Protein AF-A0A926Y0W1-F1 (afdb_monomer)

Radius of gyration: 28.16 Å; Cα contacts (8 Å, |Δi|>4): 596; chains: 1; bounding box: 107×29×70 Å

InterPro domains:
  IPR027375 DKNYY family [PF13644] (48-108)
  IPR027375 DKNYY family [PF13644] (137-274)

Structure (mmCIF, N/CA/C/O backbone):
data_AF-A0A926Y0W1-F1
#
_entry.id   AF-A0A926Y0W1-F1
#
loop_
_atom_site.group_PDB
_atom_site.id
_atom_site.type_symbol
_atom_site.label_atom_id
_atom_site.label_alt_id
_atom_site.label_comp_id
_atom_site.label_asym_id
_atom_site.label_entity_id
_atom_site.label_seq_id
_atom_site.pdbx_PDB_ins_code
_atom_site.Cartn_x
_atom_site.Cartn_y
_atom_site.Cartn_z
_atom_site.occupancy
_atom_site.B_iso_or_equiv
_atom_site.auth_seq_id
_atom_site.auth_comp_id
_atom_site.auth_asym_id
_atom_site.auth_atom_id
_atom_site.pdbx_PDB_model_num
ATOM 1 N N . MET A 1 1 ? 82.872 2.724 21.492 1.00 40.28 1 MET A N 1
ATOM 2 C CA . MET A 1 1 ? 82.702 4.153 21.147 1.00 40.28 1 MET A CA 1
ATOM 3 C C . MET A 1 1 ? 82.167 4.279 19.725 1.00 40.28 1 MET A C 1
ATOM 5 O O . MET A 1 1 ? 82.932 4.055 18.800 1.00 40.28 1 MET A O 1
ATOM 9 N N . LYS A 1 2 ? 80.866 4.572 19.577 1.00 32.22 2 LYS A N 1
ATOM 10 C CA . LYS A 1 2 ? 80.219 5.427 18.554 1.00 32.22 2 LYS A CA 1
ATOM 11 C C . LYS A 1 2 ? 78.741 5.044 18.431 1.00 32.22 2 LYS A C 1
ATOM 13 O O . LYS A 1 2 ? 78.384 4.003 17.898 1.00 32.22 2 LYS A O 1
ATOM 18 N N . ILE A 1 3 ? 77.917 5.924 18.983 1.00 35.53 3 ILE A N 1
ATOM 19 C CA . ILE A 1 3 ? 76.467 5.999 18.820 1.00 35.53 3 ILE A CA 1
ATOM 20 C C . ILE A 1 3 ? 76.200 6.424 17.368 1.00 35.53 3 ILE A C 1
ATOM 22 O O . ILE A 1 3 ? 76.782 7.412 16.920 1.00 35.53 3 ILE A O 1
ATOM 26 N N . LEU A 1 4 ? 75.332 5.717 16.639 1.00 35.28 4 LEU A N 1
ATOM 27 C CA . LEU A 1 4 ? 74.760 6.217 15.384 1.00 35.28 4 LEU A CA 1
ATOM 28 C C . LEU A 1 4 ? 73.260 6.459 15.570 1.00 35.28 4 LEU A C 1
ATOM 30 O O . LEU A 1 4 ? 72.465 5.528 15.671 1.00 35.28 4 LEU A O 1
ATOM 34 N N . PHE A 1 5 ? 72.897 7.740 15.596 1.00 35.31 5 PHE A N 1
ATOM 35 C CA . PHE A 1 5 ? 71.529 8.232 15.478 1.00 35.31 5 PHE A CA 1
ATOM 36 C C . PHE A 1 5 ? 70.956 7.857 14.103 1.00 35.31 5 PHE A C 1
ATOM 38 O O . PHE A 1 5 ? 71.444 8.327 13.074 1.00 35.31 5 PHE A O 1
ATOM 45 N N . ARG A 1 6 ? 69.884 7.058 14.069 1.00 38.00 6 ARG A N 1
ATOM 46 C CA . ARG A 1 6 ? 69.003 6.975 12.895 1.00 38.00 6 ARG A CA 1
ATOM 47 C C . ARG A 1 6 ? 68.011 8.136 12.959 1.00 38.00 6 ARG A C 1
ATOM 49 O O . ARG A 1 6 ? 67.254 8.253 13.917 1.00 38.00 6 ARG A O 1
ATOM 56 N N . LYS A 1 7 ? 68.032 8.997 11.937 1.00 36.94 7 LYS A N 1
ATOM 57 C CA . LYS A 1 7 ? 67.040 10.059 11.725 1.00 36.94 7 LYS A CA 1
ATOM 58 C C . LYS A 1 7 ? 65.650 9.428 11.572 1.00 36.94 7 LYS A C 1
ATOM 60 O O . LYS A 1 7 ? 65.440 8.645 10.649 1.00 36.94 7 LYS A O 1
ATOM 65 N N . LEU A 1 8 ? 64.714 9.781 12.454 1.00 36.47 8 LEU A N 1
ATOM 66 C CA . LEU A 1 8 ? 63.286 9.564 12.229 1.00 36.47 8 LEU A CA 1
ATOM 67 C C . LEU A 1 8 ? 62.825 10.539 11.141 1.00 36.47 8 LEU A C 1
ATOM 69 O O . LEU A 1 8 ? 62.870 11.754 11.324 1.00 36.47 8 LEU A O 1
ATOM 73 N N . VAL A 1 9 ? 62.405 10.000 10.000 1.00 44.50 9 VAL A N 1
ATOM 74 C CA . VAL A 1 9 ? 61.618 10.741 9.014 1.00 44.50 9 VAL A CA 1
ATOM 75 C C . VAL A 1 9 ? 60.228 10.911 9.621 1.00 44.50 9 VAL A C 1
ATOM 77 O O . VAL A 1 9 ? 59.516 9.928 9.819 1.00 44.50 9 VAL A O 1
ATOM 80 N N . ALA A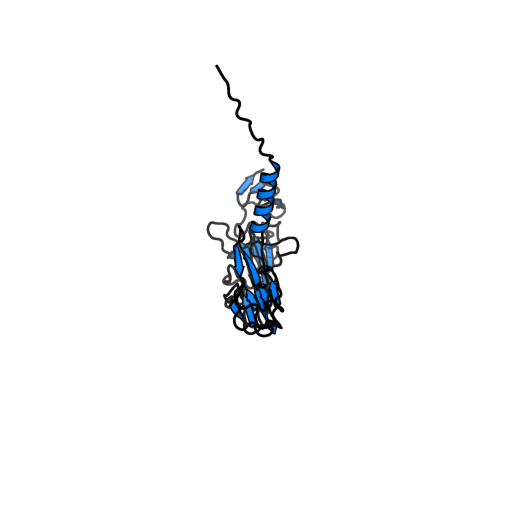 1 10 ? 59.863 12.142 9.974 1.00 40.66 10 ALA A N 1
ATOM 81 C CA . ALA A 1 10 ? 58.508 12.463 10.398 1.00 40.66 10 ALA A CA 1
ATOM 82 C C . ALA A 1 10 ? 57.565 12.269 9.200 1.00 40.66 10 ALA A C 1
ATOM 84 O O . ALA A 1 10 ? 57.584 13.052 8.250 1.00 40.66 10 ALA A O 1
ATOM 85 N N . TYR A 1 11 ? 56.768 11.200 9.227 1.00 43.94 11 TYR A N 1
ATOM 86 C CA . TYR A 1 11 ? 55.649 11.027 8.308 1.00 43.94 11 TYR A CA 1
ATOM 87 C C . TYR A 1 11 ? 54.614 12.114 8.606 1.00 43.94 11 TYR A C 1
ATOM 89 O O . TYR A 1 11 ? 54.053 12.169 9.699 1.00 43.94 11 TYR A O 1
ATOM 97 N N . SER A 1 12 ? 54.386 13.005 7.642 1.00 44.59 12 SER A N 1
ATOM 98 C CA . SER A 1 12 ? 53.360 14.040 7.750 1.00 44.59 12 SER A CA 1
ATOM 99 C C . SER A 1 12 ? 51.966 13.387 7.704 1.00 44.59 12 SER A C 1
ATOM 101 O O . SER A 1 12 ? 51.683 12.654 6.751 1.00 44.59 12 SER A O 1
ATOM 103 N N . 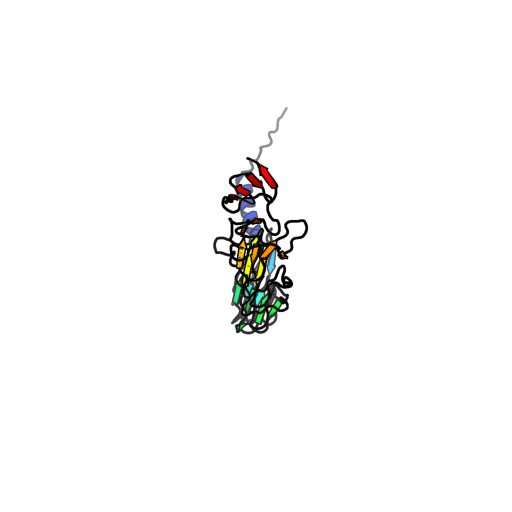PRO A 1 13 ? 51.069 13.631 8.679 1.00 50.66 13 PRO A N 1
ATOM 104 C CA . PRO A 1 13 ? 49.756 12.978 8.749 1.00 50.66 13 PRO A CA 1
ATOM 105 C C . PRO A 1 13 ? 48.778 13.439 7.653 1.00 50.66 13 PRO A C 1
ATOM 107 O O . PRO A 1 13 ? 47.718 12.836 7.485 1.00 50.66 13 PRO A O 1
ATOM 110 N N . LEU A 1 14 ? 49.126 14.462 6.859 1.00 45.41 14 LEU A N 1
ATOM 111 C CA . LEU A 1 14 ? 48.268 14.963 5.780 1.00 45.41 14 LEU A CA 1
ATOM 112 C C . LEU A 1 14 ? 48.003 13.930 4.670 1.00 45.41 14 LEU A C 1
ATOM 114 O O . LEU A 1 14 ? 46.914 13.926 4.100 1.00 45.41 14 LEU A O 1
ATOM 118 N N . ALA A 1 15 ? 48.949 13.032 4.376 1.00 47.38 15 ALA A N 1
ATOM 119 C CA . ALA A 1 15 ? 48.769 12.034 3.315 1.00 47.38 15 ALA A CA 1
ATOM 120 C C . ALA A 1 15 ? 47.734 10.950 3.685 1.00 47.38 15 ALA A C 1
ATOM 122 O O . ALA A 1 15 ? 47.009 10.463 2.818 1.00 47.38 15 ALA A O 1
ATOM 123 N N . ALA A 1 16 ? 47.617 10.611 4.975 1.00 44.59 16 ALA A N 1
ATOM 124 C CA . ALA A 1 16 ? 46.660 9.615 5.459 1.00 44.59 16 ALA A CA 1
ATOM 125 C C . ALA A 1 16 ? 45.212 10.142 5.454 1.00 44.59 16 ALA A C 1
ATOM 127 O O . ALA A 1 16 ? 44.286 9.397 5.142 1.00 44.59 16 ALA A O 1
ATOM 128 N N . ILE A 1 17 ? 45.016 11.438 5.726 1.00 43.91 17 ILE A N 1
ATOM 129 C CA . ILE A 1 17 ? 43.690 12.079 5.707 1.00 43.91 17 ILE A CA 1
ATOM 130 C C . ILE A 1 17 ? 43.155 12.194 4.269 1.00 43.91 17 ILE A C 1
ATOM 132 O O . ILE A 1 17 ? 41.974 11.947 4.037 1.00 43.91 17 ILE A O 1
ATOM 136 N N . ALA A 1 18 ? 44.014 12.480 3.284 1.00 41.28 18 ALA A N 1
ATOM 137 C CA . ALA A 1 18 ? 43.613 12.503 1.876 1.00 41.28 18 ALA A CA 1
ATOM 138 C C . ALA A 1 18 ? 43.156 11.115 1.381 1.00 41.28 18 ALA A C 1
ATOM 140 O O . ALA A 1 18 ? 42.090 11.002 0.780 1.00 41.28 18 ALA A O 1
ATOM 141 N N . ALA A 1 19 ? 43.897 10.044 1.693 1.00 44.91 19 ALA A N 1
ATOM 142 C CA . ALA A 1 19 ? 43.541 8.680 1.284 1.00 44.91 19 ALA A CA 1
ATOM 143 C C . ALA A 1 19 ? 42.204 8.187 1.887 1.00 44.91 19 ALA A C 1
ATOM 145 O O . ALA A 1 19 ? 41.442 7.496 1.210 1.00 44.91 19 ALA A O 1
ATOM 146 N N . LEU A 1 20 ? 41.882 8.592 3.122 1.00 44.16 20 LEU A N 1
ATOM 147 C CA . LEU A 1 20 ? 40.595 8.304 3.774 1.00 44.16 20 LEU A CA 1
ATOM 148 C C . LEU A 1 20 ? 39.419 9.074 3.143 1.00 44.16 20 LEU A C 1
ATOM 150 O O . LEU A 1 20 ? 38.328 8.521 3.011 1.00 44.16 20 LEU A O 1
ATOM 154 N N . LEU A 1 21 ? 39.633 10.320 2.708 1.00 43.50 21 LEU A N 1
ATOM 155 C CA . LEU A 1 21 ? 38.596 11.140 2.068 1.00 43.50 21 LEU A CA 1
ATOM 156 C C . LEU A 1 21 ? 38.286 10.695 0.626 1.00 43.50 21 LEU A C 1
ATOM 158 O O . LEU A 1 21 ? 37.121 10.707 0.229 1.00 43.50 21 LEU A O 1
ATOM 162 N N . PHE A 1 22 ? 39.291 10.251 -0.143 1.00 47.94 22 PHE A N 1
ATOM 163 C CA . PHE A 1 22 ? 39.087 9.738 -1.509 1.00 47.94 22 PHE A CA 1
ATOM 164 C C . PHE A 1 22 ? 38.458 8.333 -1.542 1.00 47.94 22 PHE A C 1
ATOM 166 O O . PHE A 1 22 ? 37.636 8.052 -2.409 1.00 47.94 22 PHE A O 1
ATOM 173 N N . GLY A 1 23 ? 38.783 7.450 -0.590 1.00 53.25 23 GLY A N 1
ATOM 174 C CA . GLY A 1 23 ? 38.176 6.111 -0.521 1.00 53.25 23 GLY A CA 1
ATOM 175 C C . GLY A 1 23 ? 36.691 6.127 -0.129 1.00 53.25 23 GLY A C 1
ATOM 176 O O . GLY A 1 23 ? 35.899 5.317 -0.622 1.00 53.25 23 GLY A O 1
ATOM 177 N N . CYS A 1 24 ? 36.286 7.078 0.718 1.00 58.16 24 CYS A N 1
ATOM 178 C CA . CYS A 1 24 ? 34.884 7.260 1.107 1.00 58.16 24 CYS A CA 1
ATOM 179 C C . CYS A 1 24 ? 34.003 7.765 -0.048 1.00 58.16 24 CYS A C 1
ATOM 181 O O . CYS A 1 24 ? 32.830 7.409 -0.118 1.00 58.16 24 CYS A O 1
ATOM 183 N N . SER A 1 25 ? 34.542 8.581 -0.962 1.00 65.69 25 SER A N 1
ATOM 184 C CA . SER A 1 25 ? 33.746 9.147 -2.058 1.00 65.69 25 SER A CA 1
ATOM 185 C C . SER A 1 25 ? 33.439 8.127 -3.160 1.00 65.69 25 SER A C 1
ATOM 187 O O . SER A 1 25 ? 32.316 8.103 -3.659 1.00 65.69 25 SER A O 1
ATOM 189 N N . GLU A 1 26 ? 34.386 7.244 -3.496 1.00 72.94 26 GLU A N 1
ATOM 190 C CA . GLU A 1 26 ? 34.176 6.132 -4.440 1.00 72.94 26 GLU A CA 1
ATOM 191 C C . GLU A 1 26 ? 33.206 5.085 -3.888 1.00 72.94 26 GLU A C 1
ATOM 193 O O . GLU A 1 26 ? 32.252 4.691 -4.559 1.00 72.94 26 GLU A O 1
ATOM 198 N N . SER A 1 27 ? 33.405 4.670 -2.634 1.00 79.12 27 SER A N 1
ATOM 199 C CA . SER 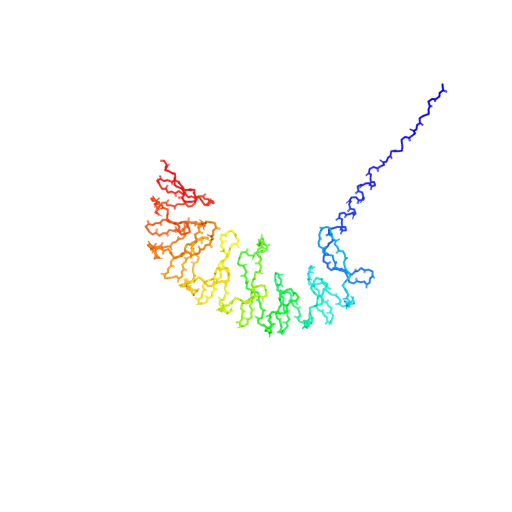A 1 27 ? 32.583 3.636 -1.993 1.00 79.12 27 SER A CA 1
ATOM 200 C C . SER A 1 27 ? 31.129 4.057 -1.751 1.00 79.12 27 SER A C 1
ATOM 202 O O . SER A 1 27 ? 30.278 3.184 -1.578 1.00 79.12 27 SER A O 1
ATOM 204 N N . ALA A 1 28 ? 30.831 5.361 -1.784 1.00 86.06 28 ALA A N 1
ATOM 205 C CA . ALA A 1 28 ? 29.489 5.923 -1.628 1.00 86.06 28 ALA A CA 1
ATOM 206 C C . ALA A 1 28 ? 28.777 6.248 -2.960 1.00 86.06 28 ALA A C 1
ATOM 208 O O . ALA A 1 28 ? 27.646 6.750 -2.947 1.00 86.06 28 ALA A O 1
ATOM 209 N N . ARG A 1 29 ? 29.405 5.997 -4.121 1.00 90.62 29 ARG A N 1
ATOM 210 C CA . ARG A 1 29 ? 28.770 6.241 -5.428 1.00 90.62 29 ARG A CA 1
ATOM 211 C C . ARG A 1 29 ? 27.498 5.399 -5.580 1.00 90.62 29 ARG A C 1
ATOM 213 O O . ARG A 1 29 ? 27.437 4.246 -5.172 1.00 90.62 29 ARG A O 1
ATOM 220 N N . SER A 1 30 ? 26.468 5.969 -6.204 1.00 92.88 30 SER A N 1
ATOM 221 C CA . SER A 1 30 ? 25.230 5.248 -6.522 1.00 92.88 30 SER A CA 1
ATOM 222 C C . SER A 1 30 ? 24.589 5.756 -7.812 1.00 92.88 30 SER A C 1
ATOM 224 O O . SER A 1 30 ? 24.744 6.929 -8.165 1.00 92.88 30 SER A O 1
ATOM 226 N N . GLY A 1 31 ? 23.854 4.871 -8.490 1.00 95.56 31 GLY A N 1
ATOM 227 C CA . GLY A 1 31 ? 23.091 5.179 -9.699 1.00 95.56 31 GLY A CA 1
ATOM 228 C C . GLY A 1 31 ? 23.921 5.176 -10.984 1.00 95.56 31 GLY A C 1
ATOM 229 O O . GLY A 1 31 ? 25.090 4.782 -10.994 1.00 95.56 31 GLY A O 1
ATOM 230 N N . TYR A 1 32 ? 23.281 5.587 -12.079 1.00 96.88 32 TYR A N 1
ATOM 231 C CA . TYR A 1 32 ? 23.877 5.595 -13.415 1.00 96.88 32 TYR A CA 1
ATOM 232 C C . TYR A 1 32 ? 24.763 6.817 -13.661 1.00 96.88 32 TYR A C 1
ATOM 234 O O . TYR A 1 32 ? 24.445 7.923 -13.217 1.00 96.88 32 TYR A O 1
ATOM 242 N N . ARG A 1 33 ? 25.850 6.624 -14.411 1.00 95.44 33 ARG A N 1
ATOM 243 C CA . ARG A 1 33 ? 26.797 7.664 -14.839 1.00 95.44 33 ARG A CA 1
ATOM 244 C C . ARG A 1 33 ? 27.310 7.360 -16.246 1.00 95.44 33 ARG A C 1
ATOM 246 O O . ARG A 1 33 ? 27.229 6.220 -16.692 1.00 95.44 33 ARG A O 1
ATOM 253 N N . ILE A 1 34 ? 27.843 8.374 -16.922 1.00 95.94 34 ILE A N 1
ATOM 254 C CA . ILE A 1 34 ? 28.638 8.195 -18.142 1.00 95.94 34 ILE A CA 1
ATOM 255 C C . ILE A 1 34 ? 30.095 8.455 -17.767 1.00 95.94 34 ILE A C 1
ATOM 257 O O . ILE A 1 34 ? 30.414 9.536 -17.273 1.00 95.94 34 ILE A O 1
ATOM 261 N N . GLU A 1 35 ? 30.956 7.462 -17.964 1.00 95.38 35 GLU A N 1
ATOM 262 C CA . GLU A 1 35 ? 32.380 7.495 -17.618 1.00 95.38 35 GLU A CA 1
ATOM 263 C C . GLU A 1 35 ? 33.177 6.832 -18.738 1.00 95.38 35 GLU A C 1
ATOM 265 O O . GLU A 1 35 ? 32.801 5.759 -19.196 1.00 95.38 35 GLU A O 1
ATOM 270 N N . ASP A 1 36 ? 34.250 7.477 -19.198 1.00 94.06 36 ASP A N 1
ATOM 271 C CA . ASP A 1 36 ? 35.144 6.946 -20.240 1.00 94.06 36 ASP A CA 1
ATOM 272 C C . ASP A 1 36 ? 34.424 6.484 -21.524 1.00 94.06 36 ASP A C 1
ATOM 274 O O . ASP A 1 36 ? 34.834 5.541 -22.194 1.00 94.06 36 ASP A O 1
ATOM 278 N N . GLY A 1 37 ? 33.332 7.171 -21.881 1.00 94.75 37 GLY A N 1
ATOM 279 C CA . GLY A 1 37 ? 32.514 6.829 -23.047 1.00 94.75 37 GLY A CA 1
ATOM 280 C C . GLY A 1 37 ? 31.606 5.613 -22.846 1.00 94.75 37 GLY A C 1
ATOM 281 O O . GLY A 1 37 ? 31.014 5.148 -23.813 1.00 94.75 37 GLY A O 1
ATOM 282 N N . GLU A 1 38 ? 31.461 5.119 -21.616 1.00 97.06 38 GLU A N 1
ATOM 283 C CA . GLU A 1 38 ? 30.582 4.012 -21.247 1.00 97.06 38 GLU A CA 1
ATOM 284 C C . GLU A 1 38 ? 29.468 4.485 -20.313 1.00 97.06 38 GLU A C 1
ATOM 286 O O . GLU A 1 38 ? 29.658 5.361 -19.467 1.00 97.06 38 GLU A O 1
ATOM 291 N N . VAL A 1 39 ? 28.300 3.851 -20.409 1.00 97.88 39 VAL A N 1
ATOM 292 C CA . VAL A 1 39 ? 27.290 3.946 -19.355 1.00 97.88 39 VAL A CA 1
ATOM 293 C C . VAL A 1 39 ? 27.656 2.965 -18.248 1.00 97.88 39 VAL A C 1
ATOM 295 O O . VAL A 1 39 ? 27.804 1.766 -18.487 1.00 97.88 39 VAL A O 1
ATOM 298 N N . VAL A 1 40 ? 27.750 3.459 -17.019 1.00 97.56 40 VAL A N 1
ATOM 299 C CA . VAL A 1 40 ? 28.072 2.663 -15.834 1.00 97.56 40 VAL A CA 1
ATOM 300 C C . VAL A 1 40 ? 26.985 2.798 -14.780 1.00 97.56 40 VAL A C 1
ATOM 302 O O . VAL A 1 40 ? 26.306 3.821 -14.688 1.00 97.56 40 VAL A O 1
ATOM 305 N N . LEU A 1 41 ? 26.831 1.770 -13.958 1.00 97.44 41 LEU A N 1
ATOM 306 C CA . LEU A 1 41 ? 25.920 1.730 -12.827 1.00 97.44 41 LEU A CA 1
ATOM 307 C C . LEU A 1 41 ? 26.694 1.377 -11.555 1.00 97.44 41 LEU A C 1
ATOM 309 O O . LEU A 1 41 ? 27.387 0.359 -11.503 1.00 97.44 41 LEU A O 1
ATOM 313 N N . TYR A 1 42 ? 26.519 2.205 -10.525 1.00 96.31 42 TYR A N 1
ATOM 314 C CA . TYR A 1 42 ? 27.019 1.964 -9.175 1.00 96.31 42 TYR A CA 1
ATOM 315 C C . TYR A 1 42 ? 25.907 1.454 -8.248 1.00 96.31 42 TYR A C 1
ATOM 317 O O . TYR A 1 42 ? 24.894 2.136 -8.057 1.00 96.31 42 TYR A O 1
ATOM 325 N N . THR A 1 43 ? 26.106 0.282 -7.637 1.00 92.56 43 THR A N 1
ATOM 326 C CA . THR A 1 43 ? 25.148 -0.344 -6.699 1.00 92.56 43 THR A CA 1
ATOM 327 C C . THR A 1 43 ? 25.811 -0.866 -5.429 1.00 92.56 43 THR A C 1
ATOM 329 O O . THR A 1 43 ? 26.949 -1.318 -5.477 1.00 92.56 43 THR A O 1
ATOM 332 N N . GLY A 1 44 ? 25.065 -0.910 -4.321 1.00 89.00 44 GLY A N 1
ATOM 333 C CA . GLY A 1 44 ? 25.518 -1.501 -3.056 1.00 89.00 44 GLY A CA 1
ATOM 334 C C . GLY A 1 44 ? 26.422 -0.588 -2.222 1.00 89.00 44 GLY A C 1
ATOM 335 O O . GLY A 1 44 ? 26.695 0.549 -2.599 1.00 89.00 44 GLY A O 1
ATOM 336 N N . PHE A 1 45 ? 26.855 -1.097 -1.066 1.00 86.50 45 PHE A N 1
ATOM 337 C CA . PHE A 1 45 ? 27.853 -0.468 -0.202 1.00 86.50 45 PHE A CA 1
ATOM 338 C C . PHE A 1 45 ? 28.828 -1.545 0.327 1.00 86.50 45 PHE A C 1
ATOM 340 O O . PHE A 1 45 ? 28.365 -2.478 0.988 1.00 86.50 45 PHE A O 1
ATOM 347 N N . PRO A 1 46 ? 30.145 -1.450 0.049 1.00 89.50 46 PRO A N 1
ATOM 348 C CA . PRO A 1 46 ? 30.778 -0.438 -0.802 1.00 89.50 46 PRO A CA 1
ATOM 349 C C . PRO A 1 46 ? 30.288 -0.531 -2.257 1.00 89.50 46 PRO A C 1
ATOM 351 O O . PRO A 1 46 ? 29.919 -1.607 -2.730 1.00 89.50 46 PRO A O 1
ATOM 354 N N . ALA A 1 47 ? 30.250 0.608 -2.948 1.00 92.38 47 ALA A N 1
ATOM 355 C CA . ALA A 1 47 ? 29.711 0.702 -4.298 1.00 92.38 47 ALA A CA 1
ATOM 356 C C . ALA A 1 47 ? 30.446 -0.217 -5.288 1.00 92.38 47 ALA A C 1
ATOM 358 O O . ALA A 1 47 ? 31.666 -0.167 -5.436 1.00 92.38 47 ALA A O 1
ATOM 359 N N . ASN A 1 48 ? 29.679 -1.033 -6.008 1.00 93.25 48 ASN A N 1
ATOM 360 C CA . ASN A 1 48 ? 30.144 -1.861 -7.110 1.00 93.25 48 A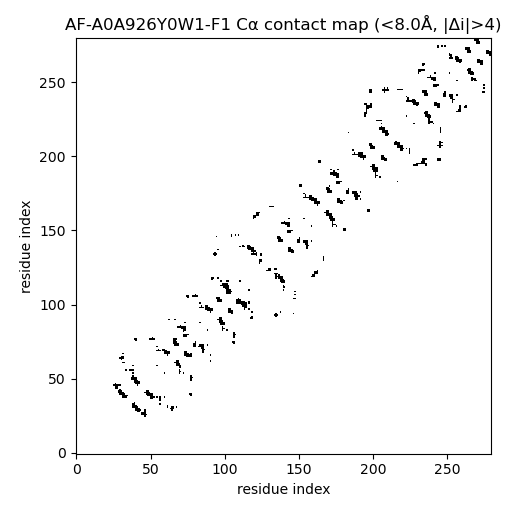SN A CA 1
ATOM 361 C C . ASN A 1 48 ? 29.859 -1.154 -8.441 1.00 93.25 48 ASN A C 1
ATOM 363 O O . ASN A 1 48 ? 28.701 -0.840 -8.723 1.00 93.25 48 ASN A O 1
ATOM 367 N N . ARG A 1 49 ? 30.905 -0.914 -9.242 1.00 94.81 49 ARG A N 1
ATOM 368 C CA . ARG A 1 49 ? 30.805 -0.378 -10.609 1.00 94.81 49 ARG A CA 1
ATOM 369 C C . ARG A 1 49 ? 30.537 -1.515 -11.591 1.00 94.81 49 ARG A C 1
ATOM 371 O O . ARG A 1 49 ? 31.321 -2.457 -11.672 1.00 94.81 49 ARG A O 1
ATOM 378 N N . SER A 1 50 ? 29.510 -1.362 -12.416 1.00 95.94 50 SER A N 1
ATOM 379 C CA . SER A 1 50 ? 29.205 -2.258 -13.535 1.00 95.94 50 SER A CA 1
ATOM 380 C C . SER A 1 50 ? 28.974 -1.459 -14.818 1.00 95.94 50 SER A C 1
ATOM 382 O O . SER A 1 50 ? 28.448 -0.352 -14.764 1.00 95.94 50 SER A O 1
ATOM 384 N N . VAL A 1 51 ? 29.381 -1.994 -15.971 1.00 97.12 51 VAL A N 1
ATOM 385 C CA . VAL A 1 51 ? 29.085 -1.388 -17.281 1.00 97.12 51 VAL A CA 1
ATOM 386 C C . VAL A 1 51 ? 27.698 -1.840 -17.728 1.00 97.12 51 VAL A C 1
ATOM 388 O O . VAL A 1 51 ? 27.403 -3.039 -17.725 1.0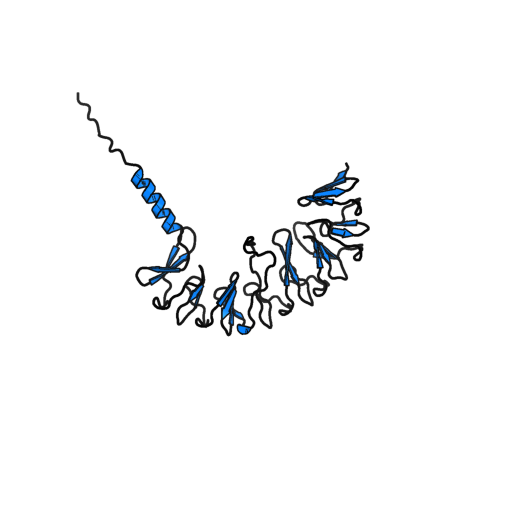0 97.12 51 VAL A O 1
ATOM 391 N N . VAL A 1 52 ? 26.856 -0.892 -18.132 1.00 97.19 52 VAL A N 1
ATOM 392 C CA . VAL A 1 52 ? 25.544 -1.167 -18.725 1.00 97.19 52 VAL A CA 1
ATOM 393 C C . VAL A 1 52 ? 25.762 -1.493 -20.194 1.00 97.19 52 VAL A C 1
ATOM 395 O O . VAL A 1 52 ? 25.952 -0.610 -21.031 1.00 97.19 52 VAL A O 1
ATOM 398 N N . LYS A 1 53 ? 25.799 -2.789 -20.498 1.00 93.62 53 LYS A N 1
ATOM 399 C CA . LYS A 1 53 ? 26.024 -3.271 -21.861 1.00 93.62 53 LYS A CA 1
ATOM 400 C C . LYS A 1 53 ? 24.893 -2.807 -22.781 1.00 93.62 53 LYS A C 1
ATOM 402 O O . LYS A 1 53 ? 23.750 -2.698 -22.353 1.00 93.62 53 LYS A O 1
ATOM 407 N N . GLU A 1 54 ? 25.236 -2.563 -24.044 1.00 91.06 54 GLU A N 1
ATOM 408 C CA . GLU A 1 54 ? 24.302 -2.217 -25.132 1.00 91.06 54 GLU A CA 1
ATOM 409 C C . GLU A 1 54 ? 23.597 -0.857 -25.008 1.00 91.06 54 GLU A C 1
ATOM 411 O O . GLU A 1 54 ? 22.856 -0.478 -25.915 1.00 91.06 54 GLU A O 1
ATOM 416 N N . ALA A 1 55 ? 23.859 -0.087 -23.948 1.00 95.94 55 ALA A N 1
ATOM 417 C CA . ALA A 1 55 ? 23.328 1.261 -23.818 1.00 95.94 55 ALA A CA 1
ATOM 418 C C . ALA A 1 55 ? 23.905 2.199 -24.884 1.00 95.94 55 ALA A C 1
ATOM 420 O O . ALA A 1 55 ? 25.124 2.311 -25.048 1.00 95.94 55 ALA A O 1
ATOM 421 N N . ASN A 1 56 ? 23.026 2.922 -25.579 1.00 97.31 56 ASN A N 1
ATOM 422 C CA . ASN A 1 56 ? 23.449 4.010 -26.449 1.00 97.31 56 ASN A CA 1
ATOM 423 C C . ASN A 1 56 ? 23.812 5.231 -25.594 1.00 97.31 56 ASN A C 1
ATOM 425 O O . ASN A 1 56 ? 22.945 5.983 -25.155 1.00 97.31 56 ASN A O 1
ATOM 429 N N . VAL A 1 57 ? 25.112 5.448 -25.399 1.00 97.38 57 VAL A N 1
ATOM 430 C CA . VAL A 1 57 ? 25.672 6.549 -24.598 1.00 97.38 57 VAL A CA 1
ATOM 431 C C . VAL A 1 57 ? 25.158 7.918 -25.056 1.00 97.38 57 VAL A C 1
ATOM 433 O O . VAL A 1 57 ? 24.902 8.778 -24.217 1.00 97.38 57 VAL A O 1
ATOM 436 N N . ALA A 1 58 ? 24.968 8.125 -26.364 1.00 97.56 58 ALA A N 1
ATOM 437 C CA . ALA A 1 58 ? 24.581 9.422 -26.920 1.00 97.56 58 ALA A CA 1
ATOM 438 C C . ALA A 1 58 ? 23.146 9.831 -26.552 1.00 97.56 58 ALA A C 1
ATOM 440 O O . ALA A 1 58 ? 22.856 11.023 -26.458 1.00 97.56 58 ALA A O 1
ATOM 441 N N . THR A 1 59 ? 22.256 8.861 -26.332 1.00 98.19 59 THR A N 1
ATOM 442 C CA . THR A 1 59 ? 20.846 9.105 -25.983 1.00 98.19 59 THR A CA 1
ATOM 443 C C . THR A 1 59 ? 20.460 8.590 -24.604 1.00 98.19 59 THR A C 1
ATOM 445 O O . THR A 1 59 ? 19.292 8.660 -24.216 1.00 98.19 59 THR A O 1
ATOM 448 N N . PHE A 1 60 ? 21.442 8.127 -23.831 1.00 98.31 60 PHE A N 1
ATOM 449 C CA . PHE A 1 60 ? 21.233 7.606 -22.495 1.00 98.31 60 PHE A CA 1
ATOM 450 C C . PHE A 1 60 ? 20.728 8.682 -21.528 1.00 98.31 60 PHE A C 1
ATOM 452 O O . PHE A 1 60 ? 21.269 9.785 -21.424 1.00 98.31 60 PHE A O 1
ATOM 459 N N . LYS A 1 61 ? 19.716 8.322 -20.741 1.00 98.00 61 LYS A N 1
ATOM 460 C CA . LYS A 1 61 ? 19.121 9.151 -19.701 1.00 98.00 61 LYS A CA 1
ATOM 461 C C . LYS A 1 61 ? 18.835 8.312 -18.461 1.00 98.00 61 LYS A C 1
ATOM 463 O O . LYS A 1 61 ? 18.022 7.388 -18.485 1.00 98.00 61 LYS A O 1
ATOM 468 N N . ALA A 1 62 ? 19.450 8.683 -17.342 1.00 97.94 62 ALA A N 1
ATOM 469 C CA . ALA A 1 62 ? 19.056 8.166 -16.037 1.00 97.94 62 ALA A CA 1
ATOM 470 C C . ALA A 1 62 ? 17.664 8.707 -15.661 1.00 97.94 62 ALA A C 1
ATOM 472 O O . ALA A 1 62 ? 17.412 9.906 -15.781 1.00 97.94 62 ALA A O 1
ATOM 473 N N . ILE A 1 63 ? 16.766 7.826 -15.213 1.00 97.75 63 ILE A N 1
ATOM 474 C CA . ILE A 1 63 ? 15.437 8.205 -14.706 1.00 97.75 63 ILE A CA 1
ATOM 475 C C . ILE A 1 63 ? 15.516 8.362 -13.189 1.00 97.75 63 ILE A C 1
ATOM 477 O O . ILE A 1 63 ? 15.113 9.382 -12.639 1.00 97.75 63 ILE A O 1
ATOM 481 N N . ASN A 1 64 ? 16.080 7.363 -12.513 1.00 95.81 64 ASN A N 1
ATOM 482 C CA . ASN A 1 64 ? 16.410 7.413 -11.095 1.00 95.81 64 ASN A CA 1
ATOM 483 C C . ASN A 1 64 ? 17.626 6.506 -10.819 1.00 95.81 64 ASN A C 1
ATOM 485 O O . ASN A 1 64 ? 18.381 6.167 -11.730 1.00 95.81 64 ASN A O 1
ATOM 489 N N . LYS A 1 65 ? 17.858 6.126 -9.557 1.00 94.75 65 LYS A N 1
ATOM 490 C CA . LYS A 1 65 ? 19.018 5.298 -9.182 1.00 94.75 65 LYS A CA 1
ATOM 491 C C . LYS A 1 65 ? 18.983 3.879 -9.760 1.00 94.75 65 LYS A C 1
ATOM 493 O O . LYS A 1 65 ? 20.032 3.248 -9.821 1.00 94.75 65 LYS A O 1
ATOM 498 N N . VAL A 1 66 ? 17.811 3.374 -10.143 1.00 95.50 66 VAL A N 1
ATOM 499 C CA . VAL A 1 66 ? 17.626 1.990 -10.604 1.00 95.50 66 VAL A CA 1
ATOM 500 C C . VAL A 1 66 ? 17.064 1.899 -12.020 1.00 95.50 66 VAL A C 1
ATOM 502 O O . VAL A 1 66 ? 17.402 0.950 -12.718 1.00 95.50 66 VAL A O 1
ATOM 505 N N . TYR A 1 67 ? 16.332 2.903 -12.504 1.00 98.06 67 TYR A N 1
ATOM 506 C CA . TYR A 1 67 ? 15.831 2.971 -13.877 1.00 98.06 67 TYR A CA 1
ATOM 507 C C . TYR A 1 67 ? 16.607 3.962 -14.747 1.00 98.06 67 TYR A C 1
ATOM 509 O O . TYR A 1 67 ? 16.966 5.062 -14.315 1.00 98.06 67 TYR A O 1
ATOM 517 N N . SER A 1 68 ? 16.799 3.600 -16.008 1.00 98.25 68 SER A N 1
ATOM 518 C CA . SER A 1 68 ? 17.331 4.468 -17.058 1.00 98.25 68 SER A CA 1
ATOM 519 C C . SER A 1 68 ? 16.762 4.068 -18.416 1.00 98.25 68 SER A C 1
ATOM 521 O O . SER A 1 68 ? 16.058 3.067 -18.527 1.00 98.25 68 SER A O 1
ATOM 523 N N . LYS A 1 69 ? 17.017 4.862 -19.451 1.00 98.50 69 LYS A N 1
ATOM 524 C CA . LYS A 1 69 ? 16.625 4.541 -20.824 1.00 98.50 69 LYS A CA 1
ATOM 525 C C . LYS A 1 69 ? 17.562 5.169 -21.839 1.00 98.50 69 LYS A C 1
ATOM 527 O O . LYS A 1 69 ? 18.217 6.159 -21.532 1.00 98.50 69 LYS A O 1
ATOM 532 N N . ASP A 1 70 ? 17.578 4.622 -23.040 1.00 98.50 70 ASP A N 1
ATOM 533 C CA . ASP A 1 70 ? 18.072 5.284 -24.243 1.00 98.50 70 ASP A CA 1
ATOM 534 C C . ASP A 1 70 ? 16.949 5.337 -25.298 1.00 98.50 70 ASP A C 1
ATOM 536 O O . ASP A 1 70 ? 15.774 5.130 -24.983 1.00 98.50 70 ASP A O 1
ATOM 540 N N . GLU A 1 71 ? 17.275 5.664 -26.546 1.00 97.88 71 GLU A N 1
ATOM 541 C CA . GLU A 1 71 ? 16.296 5.724 -27.641 1.00 97.88 71 GLU A CA 1
ATOM 542 C C . GLU A 1 71 ? 15.665 4.361 -28.019 1.00 97.88 71 GLU A C 1
ATOM 544 O O . GLU A 1 71 ? 14.629 4.344 -28.682 1.00 97.88 71 GLU A O 1
ATOM 549 N N . LYS A 1 72 ? 16.280 3.227 -27.643 1.00 97.19 72 LYS A N 1
ATOM 550 C CA . LYS A 1 72 ? 15.890 1.863 -28.053 1.00 97.19 72 LYS A CA 1
ATOM 551 C C . LYS A 1 72 ? 15.360 1.012 -26.909 1.00 97.19 72 LYS A C 1
ATOM 553 O O . LYS A 1 72 ? 14.540 0.130 -27.155 1.00 97.19 72 LYS A O 1
ATOM 558 N N . GLN A 1 73 ? 15.828 1.240 -25.686 1.00 97.62 73 GLN A N 1
ATOM 559 C CA . GLN A 1 73 ? 15.542 0.370 -24.552 1.00 97.62 73 GLN A CA 1
ATOM 560 C C . GLN A 1 73 ? 15.454 1.117 -23.221 1.00 97.62 73 GLN A C 1
ATOM 562 O O . GLN A 1 73 ? 16.006 2.198 -23.020 1.00 97.62 73 GLN A O 1
ATOM 567 N N . VAL A 1 74 ? 14.738 0.491 -22.295 1.00 98.62 74 VAL A N 1
ATOM 568 C CA . VAL A 1 74 ? 14.659 0.882 -20.889 1.00 98.62 74 VAL A CA 1
ATOM 569 C C . VAL A 1 74 ? 15.463 -0.124 -20.083 1.00 98.62 74 VAL A C 1
ATOM 571 O O . VAL A 1 74 ? 15.422 -1.314 -20.384 1.00 98.62 74 VAL A O 1
ATOM 574 N N . PHE A 1 75 ? 16.155 0.331 -19.046 1.00 98.38 75 PHE A N 1
ATOM 575 C CA . PHE A 1 75 ? 16.942 -0.514 -18.161 1.00 98.38 75 PHE A CA 1
ATOM 576 C C . PHE A 1 75 ? 16.438 -0.438 -16.724 1.00 98.38 75 PHE A C 1
ATOM 578 O O . PHE A 1 75 ? 16.125 0.642 -16.218 1.00 98.38 75 PHE A O 1
ATOM 585 N N . TYR A 1 76 ? 16.461 -1.580 -16.044 1.00 97.88 76 TYR A N 1
ATOM 586 C CA . TYR A 1 76 ? 16.359 -1.695 -14.596 1.00 97.88 76 TYR A CA 1
ATOM 587 C C . TYR A 1 76 ? 17.640 -2.338 -14.058 1.00 97.88 76 TYR A C 1
ATOM 589 O O . TYR A 1 76 ? 18.045 -3.412 -14.495 1.00 97.88 76 TYR A O 1
ATOM 597 N N . ARG A 1 77 ? 18.324 -1.648 -13.140 1.00 96.12 77 ARG A N 1
ATOM 598 C CA . ARG A 1 77 ? 19.638 -2.024 -12.585 1.00 96.12 77 ARG A CA 1
ATOM 599 C C . ARG A 1 77 ? 20.644 -2.490 -13.654 1.00 96.12 77 ARG A C 1
ATOM 601 O O . ARG A 1 77 ? 21.346 -3.483 -13.486 1.00 96.12 77 ARG A O 1
ATOM 608 N N . GLY A 1 78 ? 20.707 -1.750 -14.761 1.00 96.25 78 GLY A N 1
ATOM 609 C CA . GLY A 1 78 ? 21.624 -1.993 -15.874 1.00 96.25 78 GLY A CA 1
ATOM 610 C C . GLY A 1 78 ? 21.230 -3.152 -16.790 1.00 96.25 78 GLY A C 1
ATOM 611 O O . GLY A 1 78 ? 21.994 -3.473 -17.693 1.00 96.25 78 GLY A O 1
ATOM 612 N N . GLN A 1 79 ? 20.067 -3.775 -16.578 1.00 96.56 79 GLN A N 1
ATOM 613 C CA . GLN A 1 79 ? 19.537 -4.836 -17.433 1.00 96.56 79 GLN A CA 1
ATOM 614 C C . GLN A 1 79 ? 18.365 -4.320 -18.277 1.00 96.56 79 GLN A C 1
ATOM 616 O O . GLN A 1 79 ? 17.501 -3.632 -17.726 1.00 96.56 79 GLN A O 1
ATOM 621 N N . PRO A 1 80 ? 18.295 -4.646 -19.580 1.00 97.06 80 PRO A N 1
ATOM 622 C CA . PRO A 1 80 ? 17.176 -4.250 -20.429 1.00 97.06 80 PRO A CA 1
ATOM 623 C C . PRO A 1 80 ? 15.836 -4.822 -19.949 1.00 97.06 80 PRO A C 1
ATOM 625 O O . PRO A 1 80 ? 15.722 -6.011 -19.644 1.00 97.06 80 PRO A O 1
ATOM 628 N N . ILE A 1 81 ? 14.794 -3.993 -19.949 1.00 98.00 81 ILE A N 1
ATOM 629 C CA . ILE A 1 81 ? 13.410 -4.405 -19.711 1.00 98.00 81 ILE A CA 1
ATOM 630 C C . ILE A 1 81 ? 12.813 -4.846 -21.046 1.00 98.00 81 ILE A C 1
ATOM 632 O O . ILE A 1 81 ? 12.588 -4.042 -21.954 1.00 98.00 81 ILE A O 1
ATOM 636 N N . ALA A 1 82 ? 12.550 -6.144 -21.180 1.00 96.00 82 ALA A N 1
ATOM 637 C CA . ALA A 1 82 ? 12.085 -6.716 -22.435 1.00 96.00 82 ALA A CA 1
ATOM 638 C C . ALA A 1 82 ? 10.765 -6.076 -22.907 1.00 96.00 82 ALA A C 1
ATOM 640 O O . ALA A 1 82 ? 9.752 -6.114 -22.207 1.00 96.00 82 ALA A O 1
ATOM 641 N N . LYS A 1 83 ? 10.770 -5.567 -24.148 1.00 95.31 83 LYS A N 1
ATOM 642 C CA . LYS A 1 83 ? 9.609 -4.973 -24.841 1.00 95.31 83 LYS A CA 1
ATOM 643 C C . LYS A 1 83 ? 9.025 -3.712 -24.185 1.00 95.31 83 LYS A C 1
ATOM 645 O O . LYS A 1 83 ? 7.909 -3.345 -24.540 1.00 95.31 83 LYS A O 1
ATOM 650 N N . ALA A 1 84 ? 9.734 -3.076 -23.253 1.00 98.25 84 ALA A N 1
ATOM 651 C CA . ALA A 1 84 ? 9.352 -1.751 -22.774 1.00 98.25 84 ALA A CA 1
ATOM 652 C C . ALA A 1 84 ? 9.543 -0.711 -23.879 1.00 98.25 84 ALA A C 1
ATOM 654 O O . ALA A 1 84 ? 10.547 -0.750 -24.589 1.00 98.25 84 ALA A O 1
ATOM 655 N N . ASP A 1 85 ? 8.591 0.209 -24.012 1.00 98.62 85 ASP A N 1
ATOM 656 C CA . ASP A 1 85 ? 8.683 1.336 -24.942 1.00 98.62 85 ASP A CA 1
ATOM 657 C C . ASP A 1 85 ? 9.397 2.532 -24.280 1.00 98.62 85 ASP A C 1
ATOM 659 O O . ASP A 1 85 ? 8.795 3.223 -23.454 1.00 98.62 85 ASP A O 1
ATOM 663 N N . PRO A 1 86 ? 10.653 2.853 -24.649 1.00 98.56 86 PRO A N 1
ATOM 664 C CA . PRO A 1 86 ? 11.408 3.935 -24.016 1.00 98.56 86 PRO A CA 1
ATOM 665 C C . PRO A 1 86 ? 10.801 5.317 -24.249 1.00 98.56 86 PRO A C 1
ATOM 667 O O . PRO A 1 86 ? 10.965 6.212 -23.409 1.00 98.56 86 PRO A O 1
ATOM 670 N N . ALA A 1 87 ? 10.101 5.513 -25.370 1.00 98.56 87 ALA A N 1
ATOM 671 C CA . ALA A 1 87 ? 9.521 6.803 -25.717 1.00 98.56 87 ALA A CA 1
ATOM 672 C C . ALA A 1 87 ? 8.412 7.188 -24.733 1.00 98.56 87 ALA A C 1
ATOM 674 O O . ALA A 1 87 ? 8.307 8.355 -24.352 1.00 98.56 87 ALA A O 1
ATOM 675 N N . THR A 1 88 ? 7.638 6.202 -24.275 1.00 98.62 88 THR A N 1
ATOM 676 C CA . THR A 1 88 ? 6.510 6.406 -23.356 1.00 98.62 88 THR A CA 1
ATOM 677 C C . THR A 1 88 ? 6.762 5.895 -21.938 1.00 98.62 88 THR A C 1
ATOM 679 O O . THR A 1 88 ? 5.901 6.068 -21.082 1.00 98.62 88 THR A O 1
ATOM 682 N N . PHE A 1 89 ? 7.939 5.321 -21.662 1.00 98.81 89 PHE A N 1
ATOM 683 C CA . PHE A 1 89 ? 8.269 4.807 -20.337 1.00 98.81 89 PHE A CA 1
ATOM 684 C C . PHE A 1 89 ? 8.320 5.904 -19.269 1.00 98.81 89 PHE A C 1
ATOM 686 O O . PHE A 1 89 ? 9.054 6.899 -19.400 1.00 98.81 89 PHE A O 1
ATOM 693 N N . GLU A 1 90 ? 7.606 5.639 -18.183 1.00 98.56 90 GLU A N 1
ATOM 694 C CA . GLU A 1 90 ? 7.392 6.485 -17.022 1.00 98.56 90 GLU A CA 1
ATOM 695 C C . GLU A 1 90 ? 7.593 5.665 -15.739 1.00 98.56 90 GLU A C 1
ATOM 697 O O . GLU A 1 90 ? 6.996 4.607 -15.537 1.00 98.56 90 GLU A O 1
ATOM 702 N N . TYR A 1 91 ? 8.435 6.174 -14.842 1.00 98.44 91 TYR A N 1
ATOM 703 C CA . TYR A 1 91 ? 8.505 5.686 -13.469 1.00 98.44 91 TYR A CA 1
ATOM 704 C C . TYR A 1 91 ? 7.364 6.307 -12.658 1.00 98.44 91 TYR A C 1
ATOM 706 O O . TYR A 1 91 ? 7.205 7.525 -12.697 1.00 98.44 91 TYR A O 1
ATOM 714 N N . LEU A 1 92 ? 6.616 5.487 -11.914 1.00 97.44 92 LEU A N 1
ATOM 715 C CA . LEU A 1 92 ? 5.493 5.952 -11.100 1.00 97.44 92 LEU A CA 1
ATOM 716 C C . LEU A 1 92 ? 5.945 6.219 -9.660 1.00 97.44 92 LEU A C 1
ATOM 718 O O . LEU A 1 92 ? 6.189 7.361 -9.279 1.00 97.44 92 LEU A O 1
ATOM 722 N N . ALA A 1 93 ? 6.085 5.161 -8.863 1.00 94.44 93 ALA A N 1
ATOM 723 C CA . ALA A 1 93 ? 6.585 5.207 -7.494 1.00 94.44 93 ALA A CA 1
ATOM 724 C C . ALA A 1 93 ? 6.949 3.798 -7.002 1.00 94.44 93 ALA A C 1
ATOM 726 O O . ALA A 1 93 ? 6.512 2.795 -7.576 1.00 94.44 93 ALA A O 1
ATOM 727 N N . GLY A 1 94 ? 7.727 3.722 -5.919 1.00 92.25 94 GLY A N 1
ATOM 728 C CA . GLY A 1 94 ? 8.242 2.459 -5.393 1.00 92.25 94 GLY A CA 1
ATOM 729 C C . GLY A 1 94 ? 9.045 1.715 -6.459 1.00 92.25 94 GLY A C 1
ATOM 730 O O . GLY A 1 94 ? 10.014 2.240 -6.999 1.00 92.25 94 GLY A O 1
ATOM 731 N N . ASP A 1 95 ? 8.603 0.508 -6.793 1.00 95.31 95 ASP A N 1
ATOM 732 C CA . ASP A 1 95 ? 9.189 -0.312 -7.857 1.00 95.31 95 ASP A CA 1
ATOM 733 C C . ASP A 1 95 ? 8.295 -0.398 -9.107 1.00 95.31 95 ASP A C 1
ATOM 735 O O . ASP A 1 95 ? 8.592 -1.161 -10.029 1.00 95.31 95 ASP A O 1
ATOM 739 N N . TYR A 1 96 ? 7.219 0.393 -9.167 1.00 98.19 96 TYR A N 1
ATOM 740 C CA . TYR A 1 96 ? 6.264 0.381 -10.270 1.00 98.19 96 TYR A CA 1
ATOM 741 C C . TYR A 1 96 ? 6.599 1.411 -11.347 1.00 98.19 96 TYR A C 1
ATOM 743 O O . TYR A 1 96 ? 6.977 2.557 -11.085 1.00 98.19 96 TYR A O 1
ATOM 751 N N . SER A 1 97 ? 6.413 0.999 -12.593 1.00 98.75 97 SER A N 1
ATOM 752 C CA . SER A 1 97 ? 6.576 1.839 -13.778 1.00 98.75 97 SER A CA 1
ATOM 753 C C . SER A 1 97 ? 5.607 1.403 -14.870 1.00 98.75 97 SER A C 1
ATOM 755 O O . SER A 1 97 ? 4.967 0.353 -14.769 1.00 98.75 97 SER A O 1
ATOM 757 N N . LYS A 1 98 ? 5.464 2.213 -15.913 1.00 98.81 98 LYS A N 1
ATOM 758 C CA . LYS A 1 98 ? 4.617 1.901 -17.061 1.00 98.81 98 LYS A CA 1
ATOM 759 C C . LYS A 1 98 ? 5.214 2.420 -18.351 1.00 98.81 98 LYS A C 1
ATOM 761 O O . LYS A 1 98 ? 6.035 3.329 -18.349 1.00 98.81 98 LYS A O 1
ATOM 766 N N . ASP A 1 99 ? 4.745 1.865 -19.450 1.00 98.88 99 ASP A N 1
ATOM 767 C CA . ASP A 1 99 ? 4.738 2.542 -20.736 1.00 98.88 99 ASP A CA 1
ATOM 768 C C . ASP A 1 99 ? 3.283 2.672 -21.214 1.00 98.88 99 ASP A C 1
ATOM 770 O O . ASP A 1 99 ? 2.340 2.319 -20.498 1.00 98.88 99 ASP A O 1
ATOM 774 N N . ARG A 1 100 ? 3.064 3.190 -22.424 1.00 98.56 100 ARG A N 1
ATOM 775 C CA . ARG A 1 100 ? 1.707 3.390 -22.955 1.00 98.56 100 ARG A CA 1
ATOM 776 C C . ARG A 1 100 ? 0.862 2.104 -22.988 1.00 98.56 100 ARG A C 1
ATOM 778 O O . ARG A 1 100 ? -0.364 2.190 -22.911 1.00 98.56 100 ARG A O 1
ATOM 785 N N . ALA A 1 101 ? 1.478 0.936 -23.158 1.00 98.56 101 ALA A N 1
ATOM 786 C CA . ALA A 1 101 ? 0.788 -0.337 -23.354 1.00 98.56 101 ALA A CA 1
ATOM 787 C C . ALA A 1 101 ? 0.890 -1.280 -22.148 1.00 98.56 101 ALA A C 1
ATOM 789 O O . ALA A 1 101 ? 0.024 -2.136 -21.976 1.00 98.56 101 ALA A O 1
ATOM 790 N N . ASN A 1 102 ? 1.906 -1.141 -21.303 1.00 98.75 102 ASN A N 1
ATOM 791 C CA . ASN A 1 102 ? 2.256 -2.121 -20.287 1.00 98.75 102 ASN A CA 1
ATOM 792 C C . ASN A 1 102 ? 2.511 -1.475 -18.918 1.00 98.75 102 ASN A C 1
ATOM 794 O O . ASN A 1 102 ? 3.004 -0.356 -18.822 1.00 98.75 102 ASN A O 1
ATOM 798 N N . GLY A 1 103 ? 2.227 -2.230 -17.857 1.00 98.69 103 GLY A N 1
ATOM 799 C CA . GLY A 1 103 ? 2.636 -1.917 -16.486 1.00 98.69 103 GLY A CA 1
ATOM 800 C C . GLY A 1 103 ? 3.710 -2.888 -16.002 1.00 98.69 103 GLY A C 1
ATOM 801 O O . GLY A 1 103 ? 3.681 -4.076 -16.350 1.00 98.69 103 GLY A O 1
ATOM 802 N N . TYR A 1 104 ? 4.642 -2.393 -15.194 1.00 98.81 104 TYR A N 1
ATOM 803 C CA . TYR A 1 104 ? 5.828 -3.115 -14.743 1.00 98.81 104 TYR A CA 1
ATOM 804 C C . TYR A 1 104 ? 6.002 -3.025 -13.228 1.00 98.81 104 TYR A C 1
ATOM 806 O O . TYR A 1 104 ? 5.723 -1.995 -12.614 1.00 98.81 104 TYR A O 1
ATOM 814 N N . PHE A 1 105 ? 6.529 -4.103 -12.654 1.00 98.38 105 PHE A N 1
ATOM 815 C CA . PHE A 1 105 ? 7.173 -4.107 -11.346 1.00 98.38 105 PHE A CA 1
ATOM 816 C C . PHE A 1 105 ? 8.630 -4.505 -11.563 1.00 98.38 105 PHE A C 1
ATOM 818 O O . PHE A 1 105 ? 8.902 -5.631 -11.993 1.00 98.38 105 PHE A O 1
ATOM 825 N N . GLN A 1 106 ? 9.556 -3.582 -11.302 1.00 97.50 106 GLN A N 1
ATOM 826 C CA . GLN A 1 106 ? 10.969 -3.749 -11.656 1.00 97.50 106 GLN A CA 1
ATOM 827 C C . GLN A 1 106 ? 11.113 -4.049 -13.164 1.00 97.50 106 GLN A C 1
ATOM 829 O O . GLN A 1 106 ? 10.503 -3.380 -13.998 1.00 97.50 106 GLN A O 1
ATOM 834 N N . GLU A 1 107 ? 11.885 -5.061 -13.551 1.00 97.44 107 GLU A N 1
ATOM 835 C CA . GLU A 1 107 ? 12.030 -5.493 -14.945 1.00 97.44 107 GLU A CA 1
ATOM 836 C C . GLU A 1 107 ? 10.850 -6.326 -15.478 1.00 97.44 107 GLU A C 1
ATOM 838 O O . GLU A 1 107 ? 10.789 -6.647 -16.669 1.00 97.44 107 GLU A O 1
ATOM 843 N N . LYS A 1 108 ? 9.913 -6.732 -14.614 1.00 98.31 108 LYS A N 1
ATOM 844 C CA . LYS A 1 108 ? 8.843 -7.659 -14.987 1.00 98.31 108 LYS A CA 1
ATOM 845 C C . LYS A 1 108 ? 7.614 -6.907 -15.459 1.00 98.31 108 LYS A C 1
ATOM 847 O O . LYS A 1 108 ? 7.017 -6.132 -14.718 1.00 98.31 108 LYS A O 1
ATOM 852 N N . ARG A 1 109 ? 7.165 -7.221 -16.674 1.00 98.44 109 ARG A N 1
ATOM 853 C CA . ARG A 1 109 ? 5.842 -6.810 -17.149 1.00 98.44 109 ARG A CA 1
ATOM 854 C C . ARG A 1 109 ? 4.756 -7.570 -16.388 1.00 98.44 109 ARG A C 1
ATOM 856 O O . ARG A 1 109 ? 4.680 -8.792 -16.506 1.00 98.44 109 ARG A O 1
ATOM 863 N N . ILE A 1 110 ? 3.889 -6.841 -15.694 1.00 98.62 110 ILE A N 1
ATOM 864 C CA . ILE A 1 110 ? 2.779 -7.388 -14.896 1.00 98.62 110 ILE A CA 1
ATOM 865 C C . ILE A 1 110 ? 1.400 -7.024 -15.456 1.00 98.62 110 ILE A C 1
ATOM 867 O O . ILE A 1 110 ? 0.436 -7.731 -15.190 1.00 98.62 110 ILE A O 1
ATOM 871 N N . SER A 1 111 ? 1.307 -5.984 -16.292 1.00 98.62 111 SER A N 1
ATOM 872 C CA . SER A 1 111 ? 0.062 -5.569 -16.947 1.00 98.62 111 SER A CA 1
ATOM 873 C C . SER A 1 111 ? 0.263 -5.307 -18.442 1.00 98.62 111 SER A C 1
ATOM 875 O O . SER A 1 111 ? 1.345 -4.918 -18.882 1.00 98.62 111 SER A O 1
ATOM 877 N N . THR A 1 112 ? -0.802 -5.510 -19.218 1.00 98.31 112 THR A N 1
ATOM 878 C CA . THR A 1 112 ? -0.925 -5.138 -20.641 1.00 98.31 112 THR A CA 1
ATOM 879 C C . THR A 1 112 ? -1.949 -4.015 -20.849 1.00 98.31 112 THR A C 1
ATOM 881 O O . THR A 1 112 ? -2.559 -3.928 -21.913 1.00 98.31 112 THR A O 1
ATOM 884 N N . ASP A 1 113 ? -2.228 -3.242 -19.801 1.00 98.62 113 ASP A N 1
ATOM 885 C CA . ASP A 1 113 ? -3.154 -2.109 -19.806 1.00 98.62 113 ASP A CA 1
ATOM 886 C C . ASP A 1 113 ? -2.457 -0.862 -19.233 1.00 98.62 113 ASP A C 1
ATOM 888 O O . ASP A 1 113 ? -2.908 -0.247 -18.270 1.00 98.62 113 ASP A O 1
ATOM 892 N N . GLY A 1 114 ? -1.301 -0.517 -19.814 1.00 98.50 114 GLY A N 1
ATOM 893 C CA . GLY A 1 114 ? -0.443 0.586 -19.354 1.00 98.50 114 GLY A CA 1
ATOM 894 C C . GLY A 1 114 ? -1.151 1.941 -19.289 1.00 98.50 114 GLY A C 1
ATOM 895 O O . GLY A 1 114 ? -0.904 2.725 -18.378 1.00 98.50 114 GLY A O 1
ATOM 896 N N . HIS A 1 115 ? -2.110 2.190 -20.186 1.00 98.19 115 HIS A N 1
ATOM 897 C CA . HIS A 1 115 ? -2.916 3.414 -20.186 1.00 98.19 115 HIS A CA 1
ATOM 898 C C . HIS A 1 115 ? -3.671 3.640 -18.864 1.00 98.19 115 HIS A C 1
ATOM 900 O O . HIS A 1 115 ? -3.816 4.782 -18.432 1.00 98.19 115 HIS A O 1
ATOM 906 N N . HIS A 1 116 ? -4.117 2.565 -18.207 1.00 98.56 116 HIS A N 1
ATOM 907 C CA . HIS A 1 116 ? -4.826 2.626 -16.926 1.00 98.56 116 HIS A CA 1
ATOM 908 C C . HIS A 1 116 ? -3.982 2.124 -15.752 1.00 98.56 116 HIS A C 1
ATOM 910 O O . HIS A 1 116 ? -4.491 2.035 -14.636 1.00 98.56 116 HIS A O 1
ATOM 916 N N . PHE A 1 117 ? -2.715 1.781 -15.995 1.00 98.88 117 PHE A N 1
ATOM 917 C CA . PHE A 1 117 ? -1.817 1.318 -14.954 1.00 98.88 117 PHE A CA 1
ATOM 918 C C . PHE A 1 117 ? -1.359 2.502 -14.099 1.00 98.88 117 PHE A C 1
ATOM 920 O O . PHE A 1 117 ? -0.789 3.474 -14.608 1.00 98.88 117 PHE A O 1
ATOM 927 N N . ASP A 1 118 ? -1.622 2.426 -12.800 1.00 98.69 118 ASP A N 1
ATOM 928 C CA . ASP A 1 118 ? -1.251 3.456 -11.837 1.00 98.69 118 ASP A CA 1
ATOM 929 C C . ASP A 1 118 ? -1.041 2.866 -10.437 1.00 98.69 118 ASP A C 1
ATOM 931 O O . ASP A 1 118 ? -1.493 1.760 -10.128 1.00 98.69 118 ASP A O 1
ATOM 935 N N . ILE A 1 119 ? -0.358 3.608 -9.573 1.00 98.19 119 ILE A N 1
ATOM 936 C CA . ILE A 1 119 ? -0.168 3.227 -8.176 1.00 98.19 119 ILE A CA 1
ATOM 937 C C . ILE A 1 119 ? -1.479 3.346 -7.394 1.00 98.19 119 ILE A C 1
ATOM 939 O O . ILE A 1 119 ? -2.329 4.197 -7.664 1.00 98.19 119 ILE A O 1
ATOM 943 N N . VAL A 1 120 ? -1.639 2.510 -6.370 1.00 97.94 120 VAL A N 1
ATOM 944 C CA . VAL A 1 120 ? -2.624 2.765 -5.316 1.00 97.94 120 VAL A CA 1
ATOM 945 C C . VAL A 1 120 ? -1.894 3.528 -4.208 1.00 97.94 120 VAL A C 1
ATOM 947 O O . VAL A 1 120 ? -0.963 2.972 -3.621 1.00 97.94 120 VAL A O 1
ATOM 950 N N . PRO A 1 121 ? -2.276 4.784 -3.910 1.00 95.00 121 PRO A N 1
ATOM 951 C CA . PRO A 1 121 ? -1.566 5.589 -2.924 1.00 95.00 121 PRO A CA 1
ATOM 952 C C . PRO A 1 121 ? -1.560 4.936 -1.541 1.00 95.00 121 PRO A C 1
ATOM 954 O O . PRO A 1 121 ? -2.590 4.434 -1.086 1.00 95.00 121 PRO A O 1
ATOM 957 N N . ASN A 1 122 ? -0.420 5.013 -0.855 1.00 92.75 122 ASN A N 1
ATOM 958 C CA . ASN A 1 122 ? -0.318 4.761 0.576 1.00 92.75 122 ASN A CA 1
ATOM 959 C C . ASN A 1 122 ? -0.529 6.094 1.323 1.00 92.75 122 ASN A C 1
ATOM 961 O O . ASN A 1 122 ? 0.348 6.953 1.257 1.00 92.75 122 ASN A O 1
ATOM 965 N N . PRO A 1 123 ? -1.648 6.302 2.043 1.00 92.50 123 PRO A N 1
ATOM 966 C CA . PRO A 1 123 ? -1.924 7.578 2.710 1.00 92.50 123 PRO A CA 1
ATOM 967 C C . PRO A 1 123 ? -0.915 7.966 3.799 1.00 92.50 123 PRO A C 1
ATOM 969 O O . PRO A 1 123 ? -0.855 9.134 4.173 1.00 92.50 123 PRO A O 1
ATOM 972 N N . ALA A 1 124 ? -0.152 7.005 4.334 1.00 89.31 124 ALA A N 1
ATOM 973 C CA . ALA A 1 124 ? 0.901 7.286 5.308 1.00 89.31 124 ALA A CA 1
ATOM 974 C C . ALA A 1 124 ? 2.198 7.784 4.652 1.00 89.31 124 ALA A C 1
ATOM 976 O O . ALA A 1 124 ? 3.065 8.308 5.353 1.00 89.31 124 ALA A O 1
ATOM 977 N N . GLU A 1 125 ? 2.346 7.625 3.336 1.00 88.50 125 GLU A N 1
ATOM 978 C CA . GLU A 1 125 ? 3.517 8.079 2.599 1.00 88.50 125 GLU A CA 1
ATOM 979 C C . GLU A 1 125 ? 3.359 9.553 2.224 1.00 88.50 125 GLU A C 1
ATOM 981 O O . GLU A 1 125 ? 2.467 9.950 1.473 1.00 88.50 125 GLU A O 1
ATOM 986 N N . THR A 1 126 ? 4.227 10.386 2.788 1.00 85.25 126 THR A N 1
ATOM 987 C CA . THR A 1 126 ? 4.248 11.831 2.556 1.00 85.25 126 THR A CA 1
ATOM 988 C C . THR A 1 126 ? 5.663 12.275 2.212 1.00 85.25 126 THR A C 1
ATOM 990 O O . THR A 1 126 ? 6.633 11.544 2.406 1.00 85.25 126 THR A O 1
ATOM 993 N N . SER A 1 127 ? 5.819 13.516 1.750 1.00 83.31 127 SER A N 1
ATOM 994 C CA . SER A 1 127 ? 7.149 14.093 1.514 1.00 83.31 127 SER A CA 1
ATOM 995 C C . SER A 1 127 ? 8.031 14.129 2.770 1.00 83.31 127 SER A C 1
ATOM 997 O O . SER A 1 127 ? 9.253 14.172 2.650 1.00 83.31 127 SER A O 1
ATOM 999 N N . SER A 1 128 ? 7.430 14.104 3.964 1.00 84.50 128 SER A N 1
ATOM 1000 C CA . SER A 1 128 ? 8.124 14.082 5.253 1.00 84.50 128 SER A CA 1
ATOM 1001 C C . SER A 1 128 ? 8.143 12.705 5.923 1.00 84.50 128 SER A C 1
ATOM 1003 O O . SER A 1 128 ? 8.787 12.561 6.958 1.00 84.50 128 SER A O 1
ATOM 1005 N N . ASN A 1 129 ? 7.432 11.712 5.381 1.00 82.19 129 ASN A N 1
ATOM 1006 C CA . ASN A 1 129 ? 7.322 10.377 5.957 1.00 82.19 129 ASN A CA 1
ATOM 1007 C C . ASN A 1 129 ? 7.405 9.308 4.866 1.00 82.19 129 ASN A C 1
ATOM 1009 O O . ASN A 1 129 ? 6.439 9.058 4.145 1.00 82.19 129 ASN A O 1
ATOM 1013 N N . VAL A 1 130 ? 8.558 8.651 4.785 1.00 81.56 130 VAL A N 1
ATOM 1014 C CA . VAL A 1 130 ? 8.754 7.484 3.923 1.00 81.56 130 VAL A CA 1
ATOM 1015 C C . VAL A 1 130 ? 8.574 6.247 4.790 1.00 81.56 130 VAL A C 1
ATOM 1017 O O . VAL A 1 130 ? 9.399 5.967 5.660 1.00 81.56 130 VAL A O 1
ATOM 1020 N N . THR A 1 131 ? 7.469 5.533 4.583 1.00 82.81 131 THR A N 1
ATOM 1021 C CA . THR A 1 131 ? 7.201 4.280 5.302 1.00 82.81 131 THR A CA 1
ATOM 1022 C C . THR A 1 131 ? 8.147 3.176 4.823 1.00 82.81 131 THR A C 1
ATOM 1024 O O . THR A 1 131 ? 8.644 3.234 3.699 1.00 82.81 131 THR A O 1
ATOM 1027 N N . ALA A 1 132 ? 8.405 2.167 5.660 1.00 79.69 132 ALA A N 1
ATOM 1028 C CA . ALA A 1 132 ? 9.244 1.033 5.268 1.00 79.69 132 ALA A CA 1
ATOM 1029 C C . ALA A 1 132 ? 8.629 0.247 4.094 1.00 79.69 132 ALA A C 1
ATOM 1031 O O . ALA A 1 132 ? 9.345 -0.180 3.192 1.00 79.69 132 ALA A O 1
ATOM 1032 N N . GLU A 1 133 ? 7.303 0.105 4.089 1.00 75.31 133 GLU A N 1
ATOM 1033 C CA . GLU A 1 133 ? 6.531 -0.536 3.023 1.00 75.31 133 GLU A CA 1
ATOM 1034 C C . GLU A 1 133 ? 6.459 0.295 1.731 1.00 75.31 133 GLU A C 1
ATOM 1036 O O . GLU A 1 133 ? 6.387 -0.281 0.645 1.00 75.31 133 GLU A O 1
ATOM 1041 N N . GLY A 1 134 ? 6.461 1.629 1.833 1.00 87.31 134 GLY A N 1
ATOM 1042 C CA . GLY A 1 134 ? 6.307 2.545 0.699 1.00 87.31 134 GLY A CA 1
ATOM 1043 C C . GLY A 1 134 ? 5.021 2.306 -0.107 1.00 87.31 134 GLY A C 1
ATOM 1044 O O . GLY A 1 134 ? 3.961 1.964 0.438 1.00 87.31 134 GLY A O 1
ATOM 1045 N N . ILE A 1 135 ? 5.126 2.460 -1.430 1.00 91.44 135 ILE A N 1
ATOM 1046 C CA . ILE A 1 135 ? 4.059 2.145 -2.384 1.00 91.44 135 ILE A CA 1
ATOM 1047 C C . ILE A 1 135 ? 4.047 0.642 -2.666 1.00 91.44 135 ILE A C 1
ATOM 1049 O O . ILE A 1 135 ? 4.786 0.132 -3.508 1.00 91.44 135 ILE A O 1
ATOM 1053 N N . ALA A 1 136 ? 3.161 -0.066 -1.968 1.00 93.88 136 ALA A N 1
ATOM 1054 C CA . ALA A 1 136 ? 3.051 -1.520 -2.058 1.00 93.88 136 ALA A CA 1
ATOM 1055 C C . ALA A 1 136 ? 2.180 -2.014 -3.228 1.00 93.88 136 ALA A C 1
ATOM 1057 O O . ALA A 1 136 ? 2.379 -3.133 -3.706 1.00 93.88 136 ALA A O 1
ATOM 1058 N N . TYR A 1 137 ? 1.235 -1.202 -3.712 1.00 97.69 137 TYR A N 1
ATOM 1059 C CA . TYR A 1 137 ? 0.201 -1.635 -4.654 1.00 97.69 137 TYR A CA 1
ATOM 1060 C C . TYR A 1 137 ? 0.154 -0.775 -5.914 1.00 97.69 137 TYR A C 1
ATOM 1062 O O . TYR A 1 137 ? 0.301 0.445 -5.865 1.00 97.69 137 TYR A O 1
ATOM 1070 N N . ALA A 1 138 ? -0.155 -1.422 -7.029 1.00 98.62 138 ALA A N 1
ATOM 1071 C CA . ALA A 1 138 ? -0.552 -0.779 -8.273 1.00 98.62 138 ALA A CA 1
ATOM 1072 C C . ALA A 1 138 ? -1.812 -1.451 -8.815 1.00 98.62 138 ALA A C 1
ATOM 1074 O O . ALA A 1 138 ? -2.227 -2.509 -8.340 1.00 98.62 138 ALA A O 1
ATOM 1075 N N . ARG A 1 139 ? -2.452 -0.844 -9.802 1.00 98.81 139 ARG A N 1
ATOM 1076 C CA . ARG A 1 139 ? -3.651 -1.385 -10.433 1.00 98.81 139 ARG A CA 1
ATOM 1077 C C . ARG A 1 139 ? -3.727 -0.985 -11.893 1.00 98.81 139 ARG A C 1
ATOM 1079 O O . ARG A 1 139 ? -3.205 0.054 -12.268 1.00 98.81 139 ARG A O 1
ATOM 1086 N N . ASP A 1 140 ? -4.415 -1.797 -12.681 1.00 98.81 140 ASP A N 1
ATOM 1087 C CA . ASP A 1 140 ? -4.949 -1.402 -13.986 1.00 98.81 140 ASP A CA 1
ATOM 1088 C C . ASP A 1 140 ? -6.488 -1.451 -13.972 1.00 98.81 140 ASP A C 1
ATOM 1090 O O . ASP A 1 140 ? -7.104 -1.516 -12.905 1.00 98.81 140 ASP A O 1
ATOM 1094 N N . SER A 1 141 ? -7.138 -1.444 -15.142 1.00 98.62 141 SER A N 1
ATOM 1095 C CA . SER A 1 141 ? -8.605 -1.531 -15.214 1.00 98.62 141 SER A CA 1
ATOM 1096 C C . SER A 1 141 ? -9.187 -2.882 -14.772 1.00 98.62 141 SER A C 1
ATOM 1098 O O . SER A 1 141 ? -10.403 -2.998 -14.623 1.00 98.62 141 SER A O 1
ATOM 1100 N N . ARG A 1 142 ? -8.365 -3.929 -14.617 1.00 98.44 142 ARG A N 1
ATOM 1101 C CA . ARG A 1 142 ? -8.797 -5.319 -14.384 1.00 98.44 142 ARG A CA 1
ATOM 1102 C C . ARG A 1 142 ? -8.310 -5.900 -13.064 1.00 98.44 142 ARG A C 1
ATOM 1104 O O . ARG A 1 142 ? -9.049 -6.668 -12.455 1.00 98.44 142 ARG A O 1
ATOM 1111 N N . TYR A 1 143 ? -7.105 -5.552 -12.625 1.00 98.75 143 TYR A N 1
ATOM 1112 C CA . TYR A 1 143 ? -6.456 -6.169 -11.475 1.00 98.75 143 TYR A CA 1
ATOM 1113 C C . TYR A 1 143 ? -5.780 -5.148 -10.564 1.00 98.75 143 TYR A C 1
ATOM 1115 O O . TYR A 1 143 ? -5.313 -4.096 -11.000 1.00 98.75 143 TYR A O 1
ATOM 1123 N N . VAL A 1 144 ? -5.700 -5.514 -9.287 1.00 98.81 144 VAL A N 1
ATOM 1124 C CA . VAL A 1 144 ? -4.796 -4.910 -8.308 1.00 98.81 144 VAL A CA 1
ATOM 1125 C C . VAL A 1 144 ? -3.601 -5.839 -8.152 1.00 98.81 144 VAL A C 1
ATOM 1127 O O . VAL A 1 144 ? -3.770 -7.055 -8.037 1.00 98.81 144 VAL A O 1
ATOM 1130 N N . TYR A 1 145 ? -2.408 -5.264 -8.133 1.00 98.62 145 TYR A N 1
ATOM 1131 C CA . TYR A 1 145 ? -1.141 -5.966 -8.033 1.00 98.62 145 TYR A CA 1
ATOM 1132 C C . TYR A 1 145 ? -0.428 -5.592 -6.740 1.00 98.62 145 TYR A C 1
ATOM 1134 O O . TYR A 1 145 ? -0.391 -4.418 -6.364 1.00 98.62 145 TYR A O 1
ATOM 1142 N N . ARG A 1 146 ? 0.183 -6.588 -6.101 1.00 97.25 146 ARG A N 1
ATOM 1143 C CA . ARG A 1 146 ? 1.208 -6.404 -5.075 1.00 97.25 146 ARG A CA 1
ATOM 1144 C C . ARG A 1 146 ? 2.486 -7.070 -5.559 1.00 97.25 146 ARG A C 1
ATOM 1146 O O . ARG A 1 146 ? 2.553 -8.292 -5.697 1.00 97.25 146 ARG A O 1
ATOM 1153 N N . SER A 1 147 ? 3.492 -6.258 -5.845 1.00 96.31 147 SER A N 1
ATOM 1154 C CA . SER A 1 147 ? 4.691 -6.666 -6.568 1.00 96.31 147 SER A CA 1
ATOM 1155 C C . SER A 1 147 ? 4.331 -7.338 -7.897 1.00 96.31 147 SER A C 1
ATOM 1157 O O . SER A 1 147 ? 3.823 -6.680 -8.801 1.00 96.31 147 SER A O 1
ATOM 1159 N N . THR A 1 148 ? 4.557 -8.644 -8.027 1.00 97.44 148 THR A N 1
ATOM 1160 C CA . THR A 1 148 ? 4.230 -9.417 -9.234 1.00 97.44 148 THR A CA 1
ATOM 1161 C C . THR A 1 148 ? 2.907 -10.167 -9.149 1.00 97.44 148 THR A C 1
ATOM 1163 O O . THR A 1 148 ? 2.490 -10.766 -10.138 1.00 97.44 148 THR A O 1
ATOM 1166 N N . GLU A 1 149 ? 2.255 -10.161 -7.988 1.00 98.12 149 GLU A N 1
ATOM 1167 C CA . GLU A 1 149 ? 1.085 -10.988 -7.712 1.00 98.12 149 GLU A CA 1
ATOM 1168 C C . GLU A 1 149 ? -0.211 -10.198 -7.869 1.00 98.12 149 GLU A C 1
ATOM 1170 O O . GLU A 1 149 ? -0.281 -9.019 -7.529 1.00 98.12 149 GLU A O 1
ATOM 1175 N N . ILE A 1 150 ? -1.264 -10.870 -8.335 1.00 98.44 150 ILE A N 1
ATOM 1176 C CA . ILE A 1 150 ? -2.617 -10.308 -8.379 1.00 98.44 150 ILE A CA 1
ATOM 1177 C C . ILE A 1 150 ? -3.295 -10.518 -7.022 1.00 98.44 150 ILE A C 1
ATOM 1179 O O . ILE A 1 150 ? -3.391 -11.649 -6.536 1.00 98.44 150 ILE A O 1
ATOM 1183 N N . VAL A 1 151 ? -3.857 -9.449 -6.458 1.00 98.06 151 VAL A N 1
ATOM 1184 C CA . VAL A 1 151 ? -4.753 -9.525 -5.297 1.00 98.06 151 VAL A CA 1
ATOM 1185 C C . VAL A 1 151 ? -6.090 -10.101 -5.766 1.00 98.06 151 VAL A C 1
ATOM 1187 O O . VAL A 1 151 ? -6.899 -9.437 -6.418 1.00 98.06 151 VAL A O 1
ATOM 1190 N N . LYS A 1 152 ? -6.305 -11.393 -5.506 1.00 96.31 152 LYS A N 1
ATOM 1191 C CA . LYS A 1 152 ? -7.447 -12.138 -6.053 1.00 96.31 152 LYS A CA 1
ATOM 1192 C C . LYS A 1 152 ? -8.776 -11.566 -5.562 1.00 96.31 152 LYS A C 1
ATOM 1194 O O . LYS A 1 152 ? -9.004 -11.447 -4.365 1.00 96.31 152 LYS A O 1
ATOM 1199 N N . GLY A 1 153 ? -9.678 -11.295 -6.504 1.00 94.19 153 GLY A N 1
ATOM 1200 C CA . GLY A 1 153 ? -11.030 -10.807 -6.217 1.00 94.19 153 GLY A CA 1
ATOM 1201 C C . GLY A 1 153 ? -11.129 -9.303 -5.954 1.00 94.19 153 GLY A C 1
ATOM 1202 O O . GLY A 1 153 ? -12.254 -8.804 -5.883 1.00 94.19 153 GLY A O 1
ATOM 1203 N N . ALA A 1 154 ? -9.991 -8.600 -5.884 1.00 98.06 154 ALA A N 1
ATOM 1204 C CA . ALA A 1 154 ? -9.950 -7.158 -5.711 1.00 98.06 154 ALA A CA 1
ATOM 1205 C C . ALA A 1 154 ? -10.671 -6.428 -6.836 1.00 98.06 154 ALA A C 1
ATOM 1207 O O . ALA A 1 154 ? -10.512 -6.762 -8.011 1.00 98.06 154 ALA A O 1
ATOM 1208 N N . ASP A 1 155 ? -11.450 -5.416 -6.466 1.00 98.56 155 ASP A N 1
ATOM 1209 C CA . ASP A 1 155 ? -12.009 -4.467 -7.416 1.00 98.56 155 ASP A CA 1
ATOM 1210 C C . ASP A 1 155 ? -11.059 -3.274 -7.605 1.00 98.56 155 ASP A C 1
ATOM 1212 O O . ASP A 1 155 ? -11.004 -2.398 -6.734 1.00 98.56 155 ASP A O 1
ATOM 1216 N N . PRO A 1 156 ? -10.362 -3.171 -8.752 1.00 98.62 156 PRO A N 1
ATOM 1217 C CA . PRO A 1 156 ? -9.356 -2.138 -8.958 1.00 98.62 156 PRO A CA 1
ATOM 1218 C C . PRO A 1 156 ? -9.922 -0.732 -8.829 1.00 98.62 156 PRO A C 1
ATOM 1220 O O . PRO A 1 156 ? -9.270 0.132 -8.254 1.00 98.62 156 PRO A O 1
ATOM 1223 N N . ALA A 1 157 ? -11.151 -0.504 -9.297 1.00 98.38 157 ALA A N 1
ATOM 1224 C CA . ALA A 1 157 ? -11.756 0.822 -9.334 1.00 98.38 157 ALA A CA 1
ATOM 1225 C C . ALA A 1 157 ? -11.959 1.436 -7.939 1.00 98.38 157 ALA A C 1
ATOM 1227 O O . ALA A 1 157 ? -11.931 2.658 -7.794 1.00 98.38 157 ALA A O 1
ATOM 1228 N N . THR A 1 158 ? -12.155 0.608 -6.908 1.00 98.50 158 THR A N 1
ATOM 1229 C CA . THR A 1 158 ? -12.478 1.077 -5.551 1.00 98.50 158 THR A CA 1
ATOM 1230 C C . THR A 1 158 ? -11.461 0.673 -4.490 1.00 98.50 158 THR A C 1
ATOM 1232 O O . THR A 1 158 ? -11.621 1.077 -3.340 1.00 98.50 158 THR A O 1
ATOM 1235 N N . PHE A 1 159 ? -10.406 -0.055 -4.869 1.00 98.62 159 PHE A N 1
ATOM 1236 C CA . PHE A 1 159 ? -9.358 -0.504 -3.956 1.00 98.62 159 PHE A CA 1
ATOM 1237 C C . PHE A 1 159 ? -8.604 0.662 -3.301 1.00 98.62 159 PHE A C 1
ATOM 1239 O O . PHE A 1 159 ? -8.193 1.613 -3.977 1.00 98.62 159 PHE A O 1
ATOM 1246 N N . LYS A 1 160 ? -8.420 0.578 -1.983 1.00 98.00 160 LYS A N 1
ATOM 1247 C CA . LYS A 1 160 ? -7.785 1.588 -1.129 1.00 98.00 160 LYS A CA 1
ATOM 1248 C C . LYS A 1 160 ? -6.902 0.934 -0.073 1.00 98.00 160 LYS A C 1
ATOM 1250 O O . LYS A 1 160 ? -7.243 -0.121 0.457 1.00 98.00 160 LYS A O 1
ATOM 1255 N N . VAL A 1 161 ? -5.806 1.610 0.266 1.00 97.12 161 VAL A N 1
ATOM 1256 C CA . VAL A 1 161 ? -4.916 1.265 1.383 1.00 97.12 161 VAL A CA 1
ATOM 1257 C C . VAL A 1 161 ? -5.332 2.043 2.626 1.00 97.12 161 VAL A C 1
ATOM 1259 O O . VAL A 1 161 ? -5.617 3.238 2.548 1.00 97.12 161 VAL A O 1
ATOM 1262 N N . VAL A 1 162 ? -5.341 1.373 3.776 1.00 96.50 162 VAL A N 1
ATOM 1263 C CA . VAL A 1 162 ? -5.617 1.975 5.081 1.00 96.50 162 VAL A CA 1
ATOM 1264 C C . VAL A 1 162 ? -4.486 1.594 6.039 1.00 96.50 162 VAL A C 1
ATOM 1266 O O . VAL A 1 162 ? -4.431 0.445 6.486 1.00 96.50 162 VAL A O 1
ATOM 1269 N N . PRO A 1 163 ? -3.575 2.532 6.354 1.00 92.81 163 PRO A N 1
ATOM 1270 C CA . PRO A 1 163 ? -2.502 2.299 7.314 1.00 92.81 163 PRO A CA 1
ATOM 1271 C C . PRO A 1 163 ? -3.058 1.923 8.691 1.00 92.81 163 PRO A C 1
ATOM 1273 O O . PRO A 1 163 ? -4.053 2.504 9.141 1.00 92.81 163 PRO A O 1
ATOM 1276 N N . MET A 1 164 ? -2.410 0.964 9.341 1.00 92.19 164 MET A N 1
ATOM 1277 C CA . MET A 1 164 ? -2.726 0.450 10.674 1.00 92.19 164 MET A CA 1
ATOM 1278 C C . MET A 1 164 ? -1.471 0.473 11.557 1.00 92.19 164 MET A C 1
ATOM 1280 O O . MET A 1 164 ? -0.385 0.894 11.148 1.00 92.19 164 MET A O 1
ATOM 1284 N N . PHE A 1 165 ? -1.624 -0.026 12.778 1.00 87.19 165 PHE A N 1
ATOM 1285 C CA . PHE A 1 165 ? -0.557 -0.146 13.755 1.00 87.19 165 PHE A CA 1
ATOM 1286 C C . PHE A 1 165 ? 0.703 -0.866 13.236 1.00 87.19 165 PHE A C 1
ATOM 1288 O O . PHE A 1 165 ? 0.619 -1.921 12.603 1.00 87.19 165 PHE A O 1
ATOM 1295 N N . ASN A 1 166 ? 1.886 -0.353 13.600 1.00 82.81 166 ASN A N 1
ATOM 1296 C CA . ASN A 1 166 ? 3.193 -0.987 13.368 1.00 82.81 166 ASN A CA 1
ATOM 1297 C C . ASN A 1 166 ? 3.483 -1.364 11.904 1.00 82.81 166 ASN A C 1
ATOM 1299 O O . ASN A 1 166 ? 3.977 -2.454 11.630 1.00 82.81 166 ASN A O 1
ATOM 1303 N N . GLY A 1 167 ? 3.155 -0.481 10.957 1.00 79.44 167 GLY A N 1
ATOM 1304 C CA . GLY A 1 167 ? 3.415 -0.716 9.528 1.00 79.44 167 GLY A CA 1
ATOM 1305 C C . GLY A 1 167 ? 2.472 -1.736 8.883 1.00 79.44 167 GLY A C 1
ATOM 1306 O O . GLY A 1 167 ? 2.521 -1.945 7.673 1.00 79.44 167 GLY A O 1
ATOM 1307 N N . ASN A 1 168 ? 1.556 -2.330 9.656 1.00 85.94 168 ASN A N 1
ATOM 1308 C CA . ASN A 1 168 ? 0.477 -3.114 9.080 1.00 85.94 168 ASN A CA 1
ATOM 1309 C C . ASN A 1 168 ? -0.475 -2.205 8.310 1.00 85.94 168 ASN A C 1
ATOM 1311 O O . ASN A 1 168 ? -0.585 -1.001 8.544 1.00 85.94 168 ASN A O 1
ATOM 1315 N N . TYR A 1 169 ? -1.227 -2.816 7.414 1.00 90.75 169 TYR A N 1
ATOM 1316 C CA . TYR A 1 169 ? -2.266 -2.145 6.667 1.00 90.75 169 TYR A CA 1
ATOM 1317 C C . TYR A 1 169 ? -3.452 -3.084 6.505 1.00 90.75 169 TYR A C 1
ATOM 1319 O O . TYR A 1 169 ? -3.314 -4.306 6.397 1.00 90.75 169 TYR A O 1
ATOM 1327 N N . LEU A 1 170 ? -4.629 -2.481 6.452 1.00 96.31 170 LEU A N 1
ATOM 1328 C CA . LEU A 1 170 ? -5.750 -3.079 5.757 1.00 96.31 170 LEU A CA 1
ATOM 1329 C C . LEU A 1 170 ? -5.783 -2.515 4.347 1.00 96.31 170 LEU A C 1
ATOM 1331 O O . LEU A 1 170 ? -5.320 -1.407 4.073 1.00 96.31 170 LEU A O 1
ATOM 1335 N N . THR A 1 171 ? -6.375 -3.272 3.445 1.00 97.69 171 THR A N 1
ATOM 1336 C CA . THR A 1 171 ? -6.874 -2.709 2.195 1.00 97.69 171 THR A CA 1
ATOM 1337 C C . THR A 1 171 ? -8.354 -3.005 2.097 1.00 97.69 171 THR A C 1
ATOM 1339 O O . THR A 1 171 ? -8.860 -3.899 2.771 1.00 97.69 171 THR A O 1
ATOM 1342 N N . HIS A 1 172 ? -9.089 -2.241 1.308 1.00 98.31 172 HIS A N 1
ATOM 1343 C CA . HIS A 1 172 ? -10.485 -2.555 1.054 1.00 98.31 172 HIS A CA 1
ATOM 1344 C C . HIS A 1 172 ? -10.912 -2.049 -0.312 1.00 98.31 172 HIS A C 1
ATOM 1346 O O . HIS A 1 172 ? -10.332 -1.113 -0.855 1.00 98.31 172 HIS A O 1
ATOM 1352 N N . ASP A 1 173 ? -11.952 -2.664 -0.846 1.00 98.62 173 ASP A N 1
ATOM 1353 C CA . ASP A 1 173 ? -12.676 -2.195 -2.018 1.00 98.62 173 ASP A CA 1
ATOM 1354 C C . ASP A 1 173 ? -14.182 -2.198 -1.718 1.00 98.62 173 ASP A C 1
ATOM 1356 O O . ASP A 1 173 ? -14.596 -2.348 -0.572 1.00 98.62 173 ASP A O 1
ATOM 1360 N N . ARG A 1 174 ? -15.044 -2.019 -2.719 1.00 97.56 174 ARG A N 1
ATOM 1361 C CA . ARG A 1 174 ? -16.504 -2.011 -2.513 1.00 97.56 174 ARG A CA 1
ATOM 1362 C C . ARG A 1 174 ? -17.092 -3.344 -2.029 1.00 97.56 174 ARG A C 1
ATOM 1364 O O . ARG A 1 174 ? -18.283 -3.393 -1.747 1.00 97.56 174 ARG A O 1
ATOM 1371 N N . ARG A 1 175 ? -16.332 -4.440 -2.022 1.00 96.56 175 ARG A N 1
ATOM 1372 C CA . ARG A 1 175 ? -16.799 -5.784 -1.652 1.00 96.56 175 ARG A CA 1
ATOM 1373 C C . ARG A 1 175 ? -16.144 -6.251 -0.366 1.00 96.56 175 ARG A C 1
ATOM 1375 O O . ARG A 1 175 ? -16.848 -6.627 0.568 1.00 96.56 175 ARG A O 1
ATOM 1382 N N . TYR A 1 176 ? -14.821 -6.204 -0.316 1.00 97.75 176 TYR A N 1
ATOM 1383 C CA . TYR A 1 176 ? -14.041 -6.886 0.707 1.00 97.75 176 TYR A CA 1
ATOM 1384 C C . TYR A 1 176 ? -13.113 -5.932 1.446 1.00 97.75 176 TYR A C 1
ATOM 1386 O O . TYR A 1 176 ? -12.679 -4.909 0.917 1.00 97.75 176 TYR A O 1
ATOM 1394 N N . ILE A 1 177 ? -12.791 -6.317 2.675 1.00 98.25 177 ILE A N 1
ATOM 1395 C CA . ILE A 1 177 ? -11.673 -5.784 3.451 1.00 98.25 177 ILE A CA 1
ATOM 1396 C C . ILE A 1 177 ? -10.625 -6.889 3.472 1.00 98.25 177 ILE A C 1
ATOM 1398 O O . ILE A 1 177 ? -10.975 -8.042 3.718 1.00 98.25 177 ILE A O 1
ATOM 1402 N N . TYR A 1 178 ? -9.368 -6.560 3.208 1.00 97.31 178 TYR A N 1
ATOM 1403 C CA . TYR A 1 178 ? -8.275 -7.513 3.127 1.00 97.31 178 TYR A CA 1
ATOM 1404 C C . TYR A 1 178 ? -7.235 -7.257 4.205 1.00 97.31 178 TYR A C 1
ATOM 1406 O O . TYR A 1 178 ? -6.854 -6.114 4.472 1.00 97.31 178 TYR A O 1
ATOM 1414 N N . PHE A 1 179 ? -6.704 -8.352 4.730 1.00 95.12 179 PHE A N 1
ATOM 1415 C CA . PHE A 1 179 ? -5.524 -8.387 5.574 1.00 95.12 179 PHE A CA 1
ATOM 1416 C C . PHE A 1 179 ? -4.517 -9.355 4.948 1.00 95.12 179 PHE A C 1
ATOM 1418 O O . PHE A 1 179 ? -4.878 -10.475 4.586 1.00 95.12 179 PHE A O 1
ATOM 1425 N N . HIS A 1 180 ? -3.278 -8.901 4.735 1.00 91.88 180 HIS A N 1
ATOM 1426 C CA . HIS A 1 180 ? -2.259 -9.638 3.969 1.00 91.88 180 HIS A CA 1
ATOM 1427 C C . HIS A 1 180 ? -2.772 -10.163 2.612 1.00 91.88 180 HIS A C 1
ATOM 1429 O O . HIS A 1 180 ? -2.621 -11.340 2.282 1.00 91.88 180 HIS A O 1
ATOM 1435 N N . ASP A 1 181 ? -3.423 -9.283 1.842 1.00 94.75 181 ASP A N 1
ATOM 1436 C CA . ASP A 1 181 ? -3.956 -9.558 0.495 1.00 94.75 181 ASP A CA 1
ATOM 1437 C C . ASP A 1 181 ? -5.065 -10.621 0.435 1.00 94.75 181 ASP A C 1
ATOM 1439 O O . ASP A 1 181 ? -5.447 -11.072 -0.648 1.00 94.75 181 ASP A O 1
ATOM 1443 N N . ARG A 1 182 ? -5.610 -11.024 1.589 1.00 94.75 182 ARG A N 1
ATOM 1444 C CA . ARG A 1 182 ? -6.710 -11.986 1.694 1.00 94.75 182 ARG A CA 1
ATOM 1445 C C . ARG A 1 182 ? -7.940 -11.338 2.314 1.00 94.75 182 ARG A C 1
ATOM 1447 O O . ARG A 1 182 ? -7.788 -10.600 3.285 1.00 94.75 182 ARG A O 1
ATOM 1454 N N . PRO A 1 183 ? -9.147 -11.612 1.791 1.00 96.12 183 PRO A N 1
ATOM 1455 C CA . PRO A 1 183 ? -10.364 -11.058 2.359 1.00 96.12 183 PRO A CA 1
ATOM 1456 C C . PRO A 1 183 ? -10.566 -11.570 3.789 1.00 96.12 183 PRO A C 1
ATOM 1458 O O . PRO A 1 183 ? -10.407 -12.761 4.059 1.00 96.12 183 PRO A O 1
ATOM 1461 N N . ILE A 1 184 ? -10.949 -10.669 4.689 1.00 95.88 184 ILE A N 1
ATOM 1462 C CA . ILE A 1 184 ? -11.456 -11.009 6.016 1.00 95.88 184 ILE A CA 1
ATOM 1463 C C . ILE A 1 184 ? -12.876 -11.543 5.822 1.00 95.88 184 ILE A C 1
ATOM 1465 O O . ILE A 1 184 ? -13.756 -10.845 5.309 1.00 95.88 184 ILE A O 1
ATOM 1469 N N . GLU A 1 185 ? -13.096 -12.803 6.186 1.00 94.69 185 GLU A N 1
ATOM 1470 C CA . GLU A 1 185 ? -14.353 -13.491 5.911 1.00 94.69 185 GLU A CA 1
ATOM 1471 C C . GLU A 1 185 ? -15.543 -12.793 6.584 1.00 94.69 185 GLU A C 1
ATOM 1473 O O . GLU A 1 185 ? -15.562 -12.550 7.786 1.00 94.69 185 GLU A O 1
ATOM 1478 N N . GLY A 1 186 ? -16.564 -12.459 5.793 1.00 93.94 186 GLY A N 1
ATOM 1479 C CA . GLY A 1 186 ? -17.783 -11.812 6.276 1.00 93.94 186 GLY A CA 1
ATOM 1480 C C . GLY A 1 186 ? -17.688 -10.298 6.498 1.00 93.94 186 GLY A C 1
ATOM 1481 O O . GLY A 1 186 ? -18.724 -9.695 6.777 1.00 93.94 186 GLY A O 1
ATOM 1482 N N . ALA A 1 187 ? -16.512 -9.682 6.344 1.00 96.31 187 ALA A N 1
ATOM 1483 C CA . ALA A 1 187 ? -16.335 -8.236 6.457 1.00 96.31 187 ALA A CA 1
ATOM 1484 C C . ALA A 1 187 ? -16.682 -7.519 5.136 1.00 96.31 187 ALA A C 1
ATOM 1486 O O . ALA A 1 187 ? -16.313 -7.975 4.051 1.00 96.31 187 ALA A O 1
ATOM 1487 N N . ASN A 1 188 ? -17.392 -6.389 5.211 1.00 95.25 188 ASN A N 1
ATOM 1488 C CA . ASN A 1 188 ? -17.828 -5.620 4.037 1.00 95.25 188 ASN A CA 1
ATOM 1489 C C . ASN A 1 188 ? -16.973 -4.371 3.778 1.00 95.25 188 ASN A C 1
ATOM 1491 O O . ASN A 1 188 ? -16.940 -3.440 4.577 1.00 95.25 188 ASN A O 1
ATOM 1495 N N . GLY A 1 189 ? -16.336 -4.313 2.609 1.00 97.12 189 GLY A N 1
ATOM 1496 C CA . GLY A 1 189 ? -15.452 -3.199 2.261 1.00 97.12 189 GLY A CA 1
ATOM 1497 C C . GLY A 1 189 ? -16.140 -1.881 1.892 1.00 97.12 189 GLY A C 1
ATOM 1498 O O . GLY A 1 189 ? -15.525 -0.822 2.030 1.00 97.12 189 GLY A O 1
ATOM 1499 N N . GLN A 1 190 ? -17.414 -1.899 1.483 1.00 96.44 190 GLN A N 1
ATOM 1500 C CA . GLN A 1 190 ? -18.151 -0.688 1.096 1.00 96.44 190 GLN A CA 1
ATOM 1501 C C . GLN A 1 190 ? -18.346 0.277 2.268 1.00 96.44 190 GLN A C 1
ATOM 1503 O O . GLN A 1 190 ? -18.273 1.491 2.089 1.00 96.44 190 GLN A O 1
ATOM 1508 N N . SER A 1 191 ? -18.587 -0.274 3.455 1.00 95.31 191 SER A N 1
ATOM 1509 C CA . SER A 1 191 ? -18.898 0.470 4.677 1.00 95.31 191 SER A CA 1
ATOM 1510 C C . SER A 1 191 ? -17.727 0.478 5.661 1.00 95.31 191 SER A C 1
ATOM 1512 O O . SER A 1 191 ? -17.925 0.695 6.857 1.00 95.31 191 SER A O 1
ATOM 1514 N N . PHE A 1 192 ? -16.5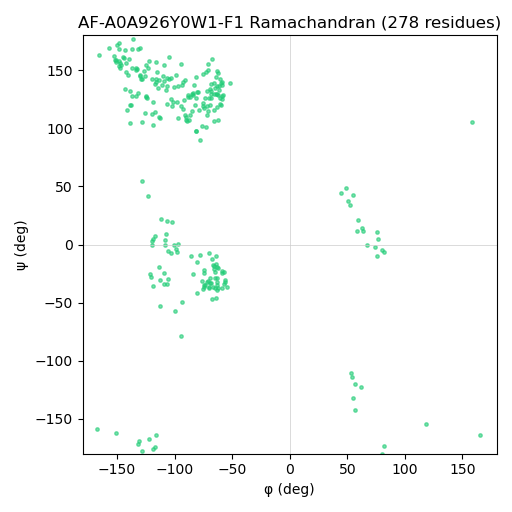10 0.223 5.169 1.00 98.00 192 PHE A N 1
ATOM 1515 C CA . PHE A 1 192 ? -15.305 0.254 5.985 1.00 98.00 192 PHE A CA 1
ATOM 1516 C C . PHE A 1 192 ? -15.130 1.623 6.651 1.00 98.00 192 PHE A C 1
ATOM 1518 O O . PHE A 1 192 ? -15.118 2.666 5.991 1.00 98.00 192 PHE A O 1
ATOM 1525 N N . ARG A 1 193 ? -14.918 1.606 7.964 1.00 97.44 193 ARG A N 1
ATOM 1526 C CA . ARG A 1 193 ? -14.547 2.774 8.755 1.00 97.44 193 ARG A CA 1
ATOM 1527 C C . ARG A 1 193 ? -13.538 2.365 9.819 1.00 97.44 193 ARG A C 1
ATOM 1529 O O . ARG A 1 193 ? -13.866 1.605 10.729 1.00 97.44 193 ARG A O 1
ATOM 1536 N N . LYS A 1 194 ? -12.321 2.903 9.722 1.00 97.69 194 LYS A N 1
ATOM 1537 C CA . LYS A 1 194 ? -11.318 2.813 10.790 1.00 97.69 194 LYS A CA 1
ATOM 1538 C C . LYS A 1 194 ? -11.848 3.546 12.026 1.00 97.69 194 LYS A C 1
ATOM 1540 O O . LYS A 1 194 ? -12.308 4.682 11.907 1.00 97.69 194 LYS A O 1
ATOM 1545 N N . ILE A 1 195 ? -11.811 2.885 13.180 1.00 98.25 195 ILE A N 1
ATOM 1546 C CA . ILE A 1 195 ? -12.171 3.470 14.478 1.00 98.25 195 ILE A CA 1
ATOM 1547 C C . ILE A 1 195 ? -10.891 3.858 15.204 1.00 98.25 195 ILE A C 1
ATOM 1549 O O . ILE A 1 195 ? -10.687 5.024 15.499 1.00 98.25 195 ILE A O 1
ATOM 1553 N N . ALA A 1 196 ? -10.002 2.895 15.406 1.00 97.31 196 ALA A N 1
ATOM 1554 C CA . ALA A 1 196 ? -8.695 3.062 16.023 1.00 97.31 196 ALA A CA 1
ATOM 1555 C C . ALA A 1 196 ? -7.654 2.282 15.204 1.00 97.31 196 ALA A C 1
ATOM 1557 O O . ALA A 1 196 ? -7.997 1.584 14.248 1.00 97.31 196 ALA A O 1
ATOM 1558 N N . GLU A 1 197 ? -6.379 2.365 15.569 1.00 95.94 197 GLU A N 1
ATOM 1559 C CA . GLU A 1 197 ? -5.290 1.606 14.938 1.00 95.94 197 GLU A CA 1
ATOM 1560 C C . GLU A 1 197 ? -5.506 0.084 14.974 1.00 95.94 197 GLU A C 1
ATOM 1562 O O . GLU A 1 197 ? -4.969 -0.637 14.134 1.00 95.94 197 GLU A O 1
ATOM 1567 N N . LEU A 1 198 ? -6.310 -0.392 15.929 1.00 96.44 198 LEU A N 1
ATOM 1568 C CA . LEU A 1 198 ? -6.579 -1.807 16.183 1.00 96.44 198 LEU A CA 1
ATOM 1569 C C . LEU A 1 198 ? -8.057 -2.182 16.013 1.00 96.44 198 LEU A C 1
ATOM 1571 O O . LEU A 1 198 ? -8.427 -3.319 16.289 1.00 96.44 198 LEU A O 1
ATOM 1575 N N . THR A 1 199 ? -8.912 -1.254 15.574 1.00 97.88 199 THR A N 1
ATOM 1576 C CA . THR A 1 199 ? -10.365 -1.474 15.522 1.00 97.88 199 THR A CA 1
ATOM 1577 C C . THR A 1 199 ? -10.967 -0.807 14.293 1.00 97.88 199 THR A C 1
ATOM 1579 O O . THR A 1 199 ? -10.724 0.371 14.023 1.00 97.88 199 THR A O 1
ATOM 1582 N N . PHE A 1 200 ? -11.819 -1.524 13.568 1.00 98.25 200 PHE A N 1
ATOM 1583 C CA . PHE A 1 200 ? -12.622 -0.956 12.487 1.00 98.25 200 PHE A CA 1
ATOM 1584 C C . PHE A 1 200 ? -14.061 -1.472 12.543 1.00 98.25 200 PHE A C 1
ATOM 1586 O O . PHE A 1 200 ? -14.385 -2.422 13.250 1.00 98.25 200 PHE A O 1
ATOM 1593 N N . THR A 1 201 ? -14.944 -0.851 11.772 1.00 98.06 201 THR A N 1
ATOM 1594 C CA . THR A 1 201 ? -16.286 -1.373 11.512 1.00 98.06 201 THR A CA 1
ATOM 1595 C C . THR A 1 201 ? -16.545 -1.463 10.016 1.00 98.06 201 THR A C 1
ATOM 1597 O O . THR A 1 201 ? -16.014 -0.674 9.237 1.00 98.06 201 THR A O 1
ATOM 1600 N N . ASP A 1 202 ? -17.367 -2.429 9.618 1.00 97.25 202 ASP A N 1
ATOM 1601 C CA . ASP A 1 202 ? -17.920 -2.543 8.267 1.00 97.25 202 ASP A CA 1
ATOM 1602 C C . ASP A 1 202 ? -19.387 -2.067 8.200 1.00 97.25 202 ASP A C 1
ATOM 1604 O O . ASP A 1 202 ? -20.151 -2.455 7.314 1.00 97.25 202 ASP A O 1
ATOM 1608 N N . GLY A 1 203 ? -19.818 -1.284 9.194 1.00 95.50 203 GLY A N 1
ATOM 1609 C CA . GLY A 1 203 ? -21.183 -0.782 9.346 1.00 95.50 203 GLY A CA 1
ATOM 1610 C C . GLY A 1 203 ? -22.201 -1.808 9.855 1.00 95.50 203 GLY A C 1
ATOM 1611 O O . GLY A 1 203 ? -23.314 -1.416 10.197 1.00 95.50 203 GLY A O 1
ATOM 1612 N N . ARG A 1 204 ? -21.852 -3.100 9.930 1.00 95.19 204 ARG A N 1
ATOM 1613 C CA . ARG A 1 204 ? -22.723 -4.169 10.463 1.00 95.19 204 ARG A CA 1
ATOM 1614 C C . ARG A 1 204 ? -22.108 -4.891 11.651 1.00 95.19 204 ARG A C 1
ATOM 1616 O O . ARG A 1 204 ? -22.815 -5.447 12.482 1.00 95.19 204 ARG A O 1
ATOM 1623 N N . SER A 1 205 ? -20.791 -4.930 11.701 1.00 97.31 205 SER A N 1
ATOM 1624 C CA . SER A 1 205 ? -20.000 -5.581 12.725 1.00 97.31 205 SER A CA 1
ATOM 1625 C C . SER A 1 205 ? -18.799 -4.710 13.063 1.00 97.31 205 SER A C 1
ATOM 1627 O O . SER A 1 205 ? -18.391 -3.823 12.301 1.00 97.31 205 SER A O 1
ATOM 1629 N N . VAL A 1 206 ? -18.247 -4.960 14.239 1.00 98.38 206 VAL A N 1
ATOM 1630 C CA . VAL A 1 206 ? -17.030 -4.319 14.719 1.00 98.38 206 VAL A CA 1
ATOM 1631 C C . VAL A 1 206 ? -15.954 -5.384 14.758 1.00 98.38 206 VAL A C 1
ATOM 1633 O O . VAL A 1 206 ? -16.221 -6.533 15.110 1.00 98.38 206 VAL A O 1
ATOM 1636 N N . TRP A 1 207 ? -14.766 -5.013 14.310 1.00 98.19 207 TRP A N 1
ATOM 1637 C CA . TRP A 1 207 ? -13.643 -5.911 14.152 1.00 98.19 207 TRP A CA 1
ATOM 1638 C C . TRP A 1 207 ? -12.469 -5.370 14.947 1.00 98.19 207 TRP A C 1
ATOM 1640 O O . TRP A 1 207 ? -12.079 -4.214 14.769 1.00 98.19 207 TRP A O 1
ATOM 1650 N N . GLY A 1 208 ? -11.920 -6.215 15.807 1.00 96.88 208 GLY A N 1
ATOM 1651 C CA . GLY A 1 208 ? -10.780 -5.912 16.653 1.00 96.88 208 GLY A CA 1
ATOM 1652 C C . GLY A 1 208 ? -9.578 -6.751 16.247 1.00 96.88 208 GLY A C 1
ATOM 1653 O O . GLY A 1 208 ? -9.718 -7.921 15.884 1.00 96.88 208 GLY A O 1
ATOM 1654 N N . LEU A 1 209 ? -8.393 -6.153 16.293 1.00 95.00 209 LEU A N 1
ATOM 1655 C CA . LEU A 1 209 ? -7.146 -6.880 16.115 1.00 95.00 209 LEU A CA 1
ATOM 1656 C C . LEU A 1 209 ? -6.853 -7.700 17.371 1.00 95.00 209 LEU A C 1
ATOM 1658 O O . LEU A 1 209 ? -6.787 -7.148 18.470 1.00 95.00 209 LEU A O 1
ATOM 1662 N N . GLU A 1 210 ? -6.634 -8.998 17.208 1.00 91.06 210 GLU A N 1
ATOM 1663 C CA . GLU A 1 210 ? -6.078 -9.835 18.266 1.00 91.06 210 GLU A CA 1
ATOM 1664 C C . GLU A 1 210 ? -4.575 -9.559 18.387 1.00 91.06 210 GLU A C 1
ATOM 1666 O O . GLU A 1 210 ? -3.816 -9.763 17.434 1.00 91.06 210 GLU A O 1
ATOM 1671 N N . LEU A 1 211 ? -4.137 -9.087 19.557 1.00 82.81 211 LEU A N 1
ATOM 1672 C CA . LEU A 1 211 ? -2.723 -8.867 19.849 1.00 82.81 211 LEU A CA 1
ATOM 1673 C C . LEU A 1 211 ? -2.117 -10.128 20.478 1.00 82.81 211 LEU A C 1
ATOM 1675 O O . LEU A 1 211 ? -2.399 -10.474 21.627 1.00 82.81 211 LEU A O 1
ATOM 1679 N N . GLY A 1 212 ? -1.233 -10.798 19.742 1.00 79.94 212 GLY A N 1
ATOM 1680 C CA . GLY A 1 212 ? -0.589 -12.023 20.203 1.00 79.94 212 GLY A CA 1
ATOM 1681 C C . GLY A 1 212 ? 0.591 -12.446 19.336 1.00 79.94 212 GLY A C 1
ATOM 1682 O O . GLY A 1 212 ? 1.194 -11.637 18.636 1.00 79.94 212 GLY A O 1
ATOM 1683 N N . LYS A 1 213 ? 0.936 -13.738 19.409 1.00 78.81 213 LYS A N 1
ATOM 1684 C CA . LYS A 1 213 ? 1.967 -14.342 18.550 1.00 78.81 213 LYS A CA 1
ATOM 1685 C C . LYS A 1 213 ? 1.571 -14.282 17.072 1.00 78.81 213 LYS A C 1
ATOM 1687 O O . LYS A 1 213 ? 2.425 -14.027 16.230 1.00 78.81 213 LYS A O 1
ATOM 1692 N N . ASP A 1 214 ? 0.290 -14.512 16.802 1.00 81.75 214 ASP A N 1
ATOM 1693 C CA . ASP A 1 214 ? -0.326 -14.399 15.488 1.00 81.75 214 ASP A CA 1
ATOM 1694 C C . ASP A 1 214 ? -1.335 -13.253 15.533 1.00 81.75 214 ASP A C 1
ATOM 1696 O O . ASP A 1 214 ? -2.122 -13.149 16.475 1.00 81.75 214 ASP A O 1
ATOM 1700 N N . THR A 1 215 ? -1.309 -12.401 14.515 1.00 84.69 215 THR A N 1
ATOM 1701 C CA . THR A 1 215 ? -2.187 -11.236 14.417 1.00 84.69 215 THR A CA 1
ATOM 1702 C C . THR A 1 215 ? -3.304 -11.540 13.427 1.00 84.69 215 THR A C 1
ATOM 1704 O O . THR A 1 215 ? -3.035 -11.902 12.283 1.00 84.69 215 THR A O 1
ATOM 1707 N N . TYR A 1 216 ? -4.559 -11.394 13.842 1.00 90.19 216 TYR A N 1
ATOM 1708 C CA . TYR A 1 216 ? -5.726 -11.575 12.978 1.00 90.19 216 TYR A CA 1
ATOM 1709 C C . TYR A 1 216 ? -6.889 -10.703 13.452 1.00 90.19 216 TYR A C 1
ATOM 17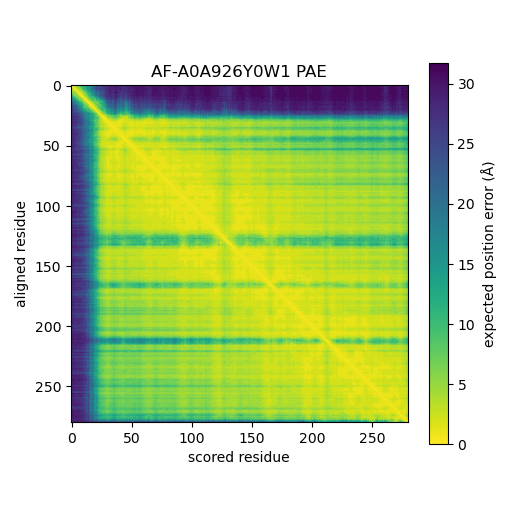11 O O . TYR A 1 216 ? -6.921 -10.247 14.594 1.00 90.19 216 TYR A O 1
ATOM 1719 N N . TRP A 1 217 ? -7.826 -10.433 12.546 1.00 95.38 217 TRP A N 1
ATOM 1720 C CA . TRP A 1 217 ? -8.994 -9.603 12.821 1.00 95.38 217 TRP A CA 1
ATOM 1721 C C . TRP A 1 217 ? -10.173 -10.476 13.225 1.00 95.38 217 TRP A C 1
ATOM 1723 O O . TRP A 1 217 ? -10.638 -11.300 12.436 1.00 95.38 217 TRP A O 1
ATOM 1733 N N . ASN A 1 218 ? -10.669 -10.260 14.437 1.00 95.88 218 ASN A N 1
ATOM 1734 C CA . ASN A 1 218 ? -11.820 -10.960 14.981 1.00 95.88 218 ASN A CA 1
ATOM 1735 C C . ASN A 1 218 ? -13.053 -10.077 14.938 1.00 95.88 218 ASN A C 1
ATOM 1737 O O . ASN A 1 218 ? -12.984 -8.871 15.172 1.00 95.88 218 ASN A O 1
ATOM 1741 N N . ARG A 1 219 ? -14.201 -10.699 14.670 1.00 97.00 219 ARG A N 1
ATOM 1742 C CA . ARG A 1 219 ? -15.486 -10.045 14.875 1.00 97.00 219 ARG A CA 1
ATOM 1743 C C . ARG A 1 219 ? -15.737 -9.951 16.376 1.00 97.00 219 ARG A C 1
ATOM 1745 O O . ARG A 1 219 ? -15.851 -10.979 17.037 1.00 97.00 219 ARG A O 1
ATOM 1752 N N . MET A 1 220 ? -15.868 -8.732 16.874 1.00 97.00 220 MET A N 1
ATOM 1753 C CA . MET A 1 220 ? -16.193 -8.460 18.269 1.00 97.00 220 MET A CA 1
ATOM 1754 C C . MET A 1 220 ? -17.679 -8.732 18.529 1.00 97.00 220 MET A C 1
ATOM 1756 O O . MET A 1 220 ? -18.526 -8.515 17.652 1.00 97.00 220 MET A O 1
ATOM 1760 N N . THR A 1 221 ? -17.996 -9.195 19.734 1.00 94.75 221 THR A N 1
ATOM 1761 C CA . THR A 1 221 ? -19.372 -9.387 20.213 1.00 94.75 221 THR A CA 1
ATOM 1762 C C . THR A 1 221 ? -19.749 -8.290 21.200 1.00 94.75 221 THR A C 1
ATOM 1764 O O . THR A 1 221 ? -18.883 -7.598 21.723 1.00 94.75 221 THR A O 1
ATOM 1767 N N . ASP A 1 222 ? -21.052 -8.107 21.416 1.00 93.56 222 ASP A N 1
ATOM 1768 C CA . ASP A 1 222 ? -21.595 -7.220 22.459 1.00 93.56 222 ASP A CA 1
ATOM 1769 C C . ASP A 1 222 ? -21.187 -5.736 22.350 1.00 93.56 222 ASP A C 1
ATOM 1771 O O . ASP A 1 222 ? -21.302 -4.976 23.311 1.00 93.56 222 ASP A O 1
ATOM 1775 N N . VAL A 1 223 ? -20.781 -5.305 21.148 1.00 97.62 223 VAL A N 1
ATOM 1776 C CA . VAL A 1 223 ? -20.437 -3.909 20.849 1.00 97.62 223 VAL A CA 1
ATOM 1777 C C . VAL A 1 223 ? -21.676 -3.114 20.446 1.00 97.62 223 VAL A C 1
ATOM 1779 O O . VAL A 1 223 ? -22.370 -3.456 19.481 1.00 97.62 223 VAL A O 1
ATOM 1782 N N . ASP A 1 224 ? -21.918 -1.987 21.116 1.00 97.81 224 ASP A N 1
ATOM 1783 C CA . ASP A 1 224 ? -22.908 -1.005 20.676 1.00 97.81 224 ASP A CA 1
ATOM 1784 C C . ASP A 1 224 ? -22.329 -0.175 19.519 1.00 97.81 224 ASP A C 1
ATOM 1786 O O . ASP A 1 224 ? -21.706 0.875 19.687 1.00 97.81 224 ASP A O 1
ATOM 1790 N N . ILE A 1 225 ? -22.554 -0.655 18.295 1.00 97.00 225 ILE A N 1
ATOM 1791 C CA . ILE A 1 225 ? -22.034 -0.030 17.071 1.00 97.00 225 ILE A CA 1
ATOM 1792 C C . ILE A 1 225 ? -22.502 1.424 16.878 1.00 97.00 225 ILE A C 1
ATOM 1794 O O . ILE A 1 225 ? -21.836 2.197 16.189 1.00 97.00 225 ILE A O 1
ATOM 1798 N N . THR A 1 226 ? -23.642 1.808 17.466 1.00 96.94 226 THR A N 1
ATOM 1799 C CA . THR A 1 226 ? -24.239 3.140 17.283 1.00 96.94 226 THR A CA 1
ATOM 1800 C C . THR A 1 226 ? -23.508 4.218 18.073 1.00 96.94 226 THR A C 1
ATOM 1802 O O . THR A 1 226 ? -23.419 5.357 17.619 1.00 96.94 226 THR A O 1
ATOM 1805 N N . SER A 1 227 ? -22.945 3.848 19.223 1.00 98.06 227 SER A N 1
ATOM 1806 C CA . SER A 1 227 ? -22.141 4.722 20.082 1.00 98.06 227 SER A CA 1
ATOM 1807 C C . SER A 1 227 ? -20.631 4.543 19.891 1.00 98.06 227 SER A C 1
ATOM 1809 O O . SER A 1 227 ? -19.853 5.302 20.469 1.00 98.06 227 SER A O 1
ATOM 1811 N N . LEU A 1 228 ? -20.218 3.589 19.046 1.00 98.44 228 LEU A N 1
ATOM 1812 C CA . LEU A 1 228 ? -18.819 3.263 18.793 1.00 98.44 228 LEU A CA 1
ATOM 1813 C C . LEU A 1 228 ? -18.024 4.445 18.219 1.00 98.44 228 LEU A C 1
ATOM 1815 O O . LEU A 1 228 ? -18.272 4.924 17.101 1.00 98.44 228 LEU A O 1
ATOM 1819 N N . LYS A 1 229 ? -16.976 4.825 18.945 1.00 97.88 229 LYS A N 1
ATOM 1820 C CA . LYS A 1 229 ? -16.030 5.879 18.576 1.00 97.88 229 LYS A CA 1
ATOM 1821 C C . LYS A 1 229 ? -14.607 5.524 19.003 1.00 97.88 229 LYS A C 1
ATOM 1823 O O . LYS A 1 229 ? -14.376 4.577 19.751 1.00 97.88 229 LYS A O 1
ATOM 1828 N N . SER A 1 230 ? -13.648 6.290 18.495 1.00 98.06 230 SER A N 1
ATOM 1829 C CA . SER A 1 230 ? -12.271 6.228 18.970 1.00 98.06 230 SER A CA 1
ATOM 1830 C C . SER A 1 230 ? -12.148 6.873 20.349 1.00 98.06 230 SER A C 1
ATOM 1832 O O . SER A 1 230 ? -12.864 7.823 20.672 1.00 98.06 230 SER A O 1
ATOM 1834 N N . ALA A 1 231 ? -11.216 6.361 21.144 1.00 97.31 231 ALA A N 1
ATOM 1835 C CA . ALA A 1 231 ? -10.817 6.902 22.438 1.00 97.31 231 ALA A CA 1
ATOM 1836 C C . ALA A 1 231 ? -9.310 7.194 22.444 1.00 97.31 231 ALA A C 1
ATOM 1838 O O . ALA A 1 231 ? -8.615 6.878 23.401 1.00 97.31 231 ALA A O 1
ATOM 1839 N N . GLY A 1 232 ? -8.804 7.746 21.339 1.00 96.50 232 GLY A N 1
ATOM 1840 C CA . GLY A 1 232 ? -7.377 7.906 21.073 1.00 96.50 232 GLY A CA 1
ATOM 1841 C C . GLY A 1 232 ? -6.944 7.143 19.825 1.00 96.50 232 GLY A C 1
ATOM 1842 O O . GLY A 1 232 ? -7.740 6.916 18.909 1.00 96.50 232 GLY A O 1
ATOM 1843 N N . SER A 1 233 ? -5.668 6.778 19.787 1.00 96.25 233 SER A N 1
ATOM 1844 C CA . SER A 1 233 ? -5.039 6.062 18.680 1.00 96.25 233 SER A CA 1
ATOM 1845 C C . SER A 1 233 ? -5.336 4.567 18.745 1.00 96.25 233 SER A C 1
ATOM 1847 O O . SER A 1 233 ? -5.610 3.951 17.721 1.00 96.25 233 SER A O 1
ATOM 1849 N N . TYR A 1 234 ? -5.295 3.968 19.933 1.00 96.62 234 TYR A N 1
ATOM 1850 C CA . TYR A 1 234 ? -5.325 2.515 20.121 1.00 96.62 234 TYR A CA 1
ATOM 1851 C C . TYR A 1 234 ? -6.649 2.006 20.666 1.00 96.62 234 TYR A C 1
ATOM 1853 O O . TYR A 1 234 ? -7.070 0.903 20.313 1.00 96.62 234 TYR A O 1
ATOM 1861 N N . TYR A 1 235 ? -7.290 2.805 21.513 1.00 97.81 235 TYR A N 1
ATOM 1862 C CA . TYR A 1 235 ? -8.522 2.419 22.177 1.00 97.81 235 TYR A CA 1
ATOM 1863 C C . TYR A 1 235 ? -9.747 2.840 21.364 1.00 97.81 235 TYR A C 1
ATOM 1865 O O . TYR A 1 235 ? -9.806 3.922 20.772 1.00 97.81 235 TYR A O 1
ATOM 1873 N N . ALA A 1 236 ? -10.752 1.976 21.367 1.00 98.25 236 ALA A N 1
ATOM 1874 C CA . ALA A 1 236 ? -12.103 2.283 20.927 1.00 98.25 236 ALA A CA 1
ATOM 1875 C C . ALA A 1 236 ? -13.042 2.155 22.125 1.00 98.25 236 ALA A C 1
ATOM 1877 O O . ALA A 1 236 ? -12.736 1.448 23.079 1.00 98.25 236 ALA A O 1
ATOM 1878 N N . LEU A 1 237 ? -14.190 2.817 22.088 1.00 98.19 237 LEU A N 1
ATOM 1879 C CA . LEU A 1 237 ? -15.215 2.629 23.106 1.00 98.19 237 LEU A CA 1
ATOM 1880 C C . LEU A 1 237 ? -16.607 2.775 22.514 1.00 98.19 237 LEU A C 1
ATOM 1882 O O . LEU A 1 237 ? -16.804 3.455 21.503 1.00 98.19 237 LEU A O 1
ATOM 1886 N N . ASP A 1 238 ? -17.560 2.130 23.162 1.00 98.50 238 ASP A N 1
ATOM 1887 C CA . ASP A 1 238 ? -18.981 2.391 22.997 1.00 98.50 238 ASP A CA 1
ATOM 1888 C C . ASP A 1 238 ? -19.561 2.888 24.332 1.00 98.50 238 ASP A C 1
ATOM 1890 O O . ASP A 1 238 ? -18.824 3.151 25.280 1.00 98.50 238 ASP A O 1
ATOM 1894 N N . LYS A 1 239 ? -20.880 3.070 24.421 1.00 98.00 239 LYS A N 1
ATOM 1895 C CA . LYS A 1 239 ? -21.520 3.579 25.646 1.00 98.00 239 LYS A CA 1
ATOM 1896 C C . LYS A 1 239 ? -21.391 2.649 26.868 1.00 98.00 239 LYS A C 1
ATOM 1898 O O . LYS A 1 239 ? -21.687 3.085 27.973 1.00 98.00 239 LYS A O 1
ATOM 1903 N N . ASN A 1 240 ? -21.047 1.377 26.670 1.00 97.69 240 ASN A N 1
ATOM 1904 C CA . ASN A 1 240 ? -20.996 0.352 27.711 1.00 97.69 240 ASN A CA 1
ATOM 1905 C C . ASN A 1 240 ? -19.558 -0.062 28.048 1.00 97.69 240 ASN A C 1
ATOM 1907 O O . ASN A 1 240 ? -19.283 -0.398 29.198 1.00 97.69 240 ASN A O 1
ATOM 1911 N N . HIS A 1 241 ? -18.650 -0.066 27.068 1.00 97.81 241 HIS A N 1
ATOM 1912 C CA . HIS A 1 241 ? -17.339 -0.695 27.205 1.00 97.81 241 HIS A CA 1
ATOM 1913 C C . HIS A 1 241 ? -16.209 0.083 26.519 1.00 97.81 241 HIS A C 1
ATOM 1915 O O . HIS A 1 241 ? -16.415 0.804 25.540 1.00 97.81 241 HIS A O 1
ATOM 1921 N N . VAL A 1 242 ? -14.986 -0.148 27.002 1.00 98.19 242 VAL A N 1
ATOM 1922 C CA . VAL A 1 242 ? -13.731 0.283 26.373 1.00 98.19 242 VAL A CA 1
ATOM 1923 C C . VAL A 1 242 ? -13.002 -0.939 25.821 1.00 98.19 242 VAL A C 1
ATOM 1925 O O . VAL A 1 242 ? -12.968 -1.990 26.460 1.00 98.19 242 VAL A O 1
ATOM 1928 N N . TYR A 1 243 ? -12.394 -0.796 24.648 1.00 97.62 243 TYR A N 1
ATOM 1929 C CA . TYR A 1 243 ? -11.751 -1.871 23.903 1.00 97.62 243 TYR A CA 1
ATOM 1930 C C . TYR A 1 243 ? -10.323 -1.502 23.500 1.00 97.62 243 TYR A C 1
ATOM 1932 O O . TYR A 1 243 ? -10.054 -0.372 23.086 1.00 97.62 243 TYR A O 1
ATOM 1940 N N . LEU A 1 244 ? -9.427 -2.486 23.544 1.00 96.06 244 LEU A N 1
ATOM 1941 C CA . LEU A 1 244 ? -8.119 -2.451 22.899 1.00 96.06 244 LEU A CA 1
ATOM 1942 C C . LEU A 1 244 ? -8.052 -3.582 21.873 1.00 96.06 244 LEU A C 1
ATOM 1944 O O . LEU A 1 244 ? -7.863 -4.744 22.225 1.00 96.06 244 LEU A O 1
ATOM 1948 N N . GLY A 1 245 ? -8.196 -3.246 20.592 1.00 95.12 245 GLY A N 1
ATOM 1949 C CA . GLY A 1 245 ? -8.301 -4.268 19.556 1.00 95.12 245 GLY A CA 1
ATOM 1950 C C . GLY A 1 245 ? -9.535 -5.143 19.772 1.00 95.12 245 GLY A C 1
ATOM 1951 O O . GLY A 1 245 ? -10.649 -4.625 19.796 1.00 95.12 245 GLY A O 1
ATOM 1952 N N . ASN A 1 246 ? -9.333 -6.456 19.893 1.00 94.75 246 ASN A N 1
ATOM 1953 C CA . ASN A 1 246 ? -10.393 -7.427 20.180 1.00 94.75 246 ASN A CA 1
ATOM 1954 C C . ASN A 1 246 ? -10.688 -7.603 21.685 1.00 94.75 246 ASN A C 1
ATOM 1956 O O . ASN A 1 246 ? -11.676 -8.238 22.044 1.00 94.75 246 ASN A O 1
ATOM 1960 N N . ASP A 1 247 ? -9.856 -7.043 22.568 1.00 93.88 247 ASP A N 1
ATOM 1961 C CA . ASP A 1 247 ? -10.017 -7.182 24.015 1.00 93.88 247 ASP A CA 1
ATOM 1962 C C . ASP A 1 247 ? -10.930 -6.088 24.580 1.00 93.88 247 ASP A C 1
ATOM 1964 O O . ASP A 1 247 ? -10.681 -4.895 24.391 1.00 93.88 247 ASP A O 1
ATOM 1968 N N . GLN A 1 248 ? -11.947 -6.481 25.345 1.00 95.25 248 GLN A N 1
ATOM 1969 C CA . GLN A 1 248 ? -12.686 -5.570 26.218 1.00 95.25 248 GLN A CA 1
ATOM 1970 C C . GLN A 1 248 ? -11.892 -5.339 27.510 1.00 95.25 248 GLN A C 1
ATOM 1972 O O . GLN A 1 248 ? -11.462 -6.297 28.151 1.00 95.25 248 GLN A O 1
ATOM 1977 N N . LEU A 1 249 ? -11.718 -4.080 27.918 1.00 95.25 249 LEU A N 1
ATOM 1978 C CA . LEU A 1 249 ? -11.078 -3.727 29.185 1.00 95.25 249 LEU A CA 1
ATOM 1979 C C . LEU A 1 249 ? -12.080 -3.913 30.340 1.00 95.25 249 LEU A C 1
ATOM 1981 O O . LEU A 1 249 ? -13.085 -3.197 30.386 1.00 95.25 249 LEU A O 1
ATOM 1985 N N . PRO A 1 250 ? -11.832 -4.840 31.286 1.00 91.88 250 PRO A N 1
ATOM 1986 C CA . PRO A 1 250 ? -12.738 -5.062 32.409 1.00 91.88 250 PRO A CA 1
ATOM 1987 C C . PRO A 1 250 ? -12.799 -3.843 33.333 1.00 91.88 250 PRO A C 1
ATOM 1989 O O . PRO A 1 250 ? -11.768 -3.241 33.640 1.00 91.88 250 PRO A O 1
ATOM 1992 N N . ASP A 1 251 ? -14.007 -3.515 33.795 1.00 93.62 251 ASP A N 1
ATOM 1993 C CA . ASP A 1 251 ? -14.305 -2.425 34.739 1.00 93.62 251 ASP A CA 1
ATOM 1994 C C . ASP A 1 251 ? -13.877 -1.016 34.287 1.00 93.62 251 ASP A C 1
ATOM 1996 O O . ASP A 1 251 ? -13.886 -0.080 35.095 1.00 93.62 251 ASP A O 1
ATOM 2000 N N . ALA A 1 252 ? -13.509 -0.854 33.011 1.00 96.88 252 ALA A N 1
ATOM 2001 C CA . ALA A 1 252 ? -13.193 0.447 32.446 1.00 96.88 252 ALA A CA 1
ATOM 2002 C C . ALA A 1 252 ? -14.456 1.285 32.284 1.00 96.88 252 ALA A C 1
ATOM 2004 O O . ALA A 1 252 ? -15.457 0.802 31.758 1.00 96.88 252 ALA A O 1
ATOM 2005 N N . ASP A 1 253 ? -14.398 2.539 32.729 1.00 97.75 253 ASP A N 1
ATOM 2006 C CA . ASP A 1 253 ? -15.516 3.475 32.618 1.00 97.75 253 ASP A CA 1
ATOM 2007 C C . ASP A 1 253 ? -15.446 4.244 31.286 1.00 97.75 253 ASP A C 1
ATOM 2009 O O . ASP A 1 253 ? -14.622 5.158 31.167 1.00 97.75 253 ASP A O 1
ATOM 2013 N N . PRO A 1 254 ? -16.314 3.943 30.297 1.00 98.00 254 PRO A N 1
ATOM 2014 C CA . PRO A 1 254 ? -16.262 4.582 28.983 1.00 98.00 254 PRO A CA 1
ATOM 2015 C C . PRO A 1 254 ? -16.556 6.084 29.020 1.00 98.00 254 PRO A C 1
ATOM 2017 O O . PRO A 1 254 ? -16.112 6.811 28.130 1.00 98.00 254 PRO A O 1
ATOM 2020 N N . ASP A 1 255 ? -17.274 6.572 30.036 1.00 97.94 255 ASP A N 1
ATOM 2021 C CA . ASP A 1 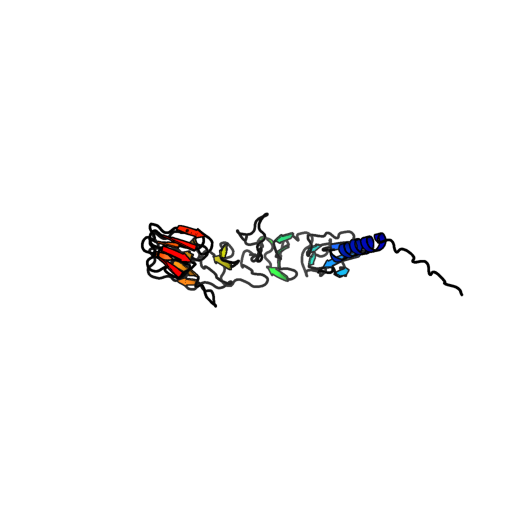255 ? -17.637 7.987 30.142 1.00 97.94 255 ASP A CA 1
ATOM 2022 C C . ASP A 1 255 ? -16.447 8.857 30.563 1.00 97.94 255 ASP A C 1
ATOM 2024 O O . ASP A 1 255 ? -16.418 10.056 30.277 1.00 97.94 255 ASP A O 1
ATOM 2028 N N . THR A 1 256 ? -15.461 8.266 31.245 1.00 98.06 256 THR A N 1
ATOM 2029 C CA . THR A 1 256 ? -14.284 8.985 31.762 1.00 98.06 256 THR A CA 1
ATOM 2030 C C . THR A 1 256 ? -12.956 8.486 31.204 1.00 98.06 256 THR A C 1
ATOM 2032 O O . THR A 1 256 ? -11.909 9.001 31.598 1.00 98.06 256 THR A O 1
ATOM 2035 N N . PHE A 1 257 ? -12.981 7.515 30.286 1.00 98.44 257 PHE A N 1
ATOM 2036 C CA . PHE A 1 257 ? -11.771 6.946 29.707 1.00 98.44 257 PHE A CA 1
ATOM 2037 C C . PHE A 1 257 ? -11.041 7.936 28.789 1.00 98.44 257 PHE A C 1
ATOM 2039 O O . PHE A 1 257 ? -11.631 8.553 27.900 1.00 98.44 257 PHE A O 1
ATOM 2046 N N . GLU A 1 258 ? -9.727 8.030 28.965 1.00 97.62 258 GLU A N 1
ATOM 2047 C CA . GLU A 1 258 ? -8.820 8.860 28.176 1.00 97.62 258 GLU A CA 1
ATOM 2048 C C . GLU A 1 258 ? -7.545 8.066 27.847 1.00 97.62 258 GLU A C 1
ATOM 2050 O O . GLU A 1 258 ? -6.888 7.540 28.751 1.00 97.62 258 GLU A O 1
ATOM 2055 N N . GLU A 1 259 ? -7.158 8.006 26.566 1.00 98.25 259 GLU A N 1
ATOM 2056 C CA . GLU A 1 259 ? -5.822 7.544 26.168 1.00 98.25 259 GLU A CA 1
ATOM 2057 C C . GLU A 1 259 ? -4.774 8.586 26.570 1.00 98.25 259 GLU A C 1
ATOM 2059 O O . GLU A 1 259 ? -4.852 9.757 26.204 1.00 98.25 259 GLU A O 1
ATOM 2064 N N . THR A 1 260 ? -3.765 8.144 27.315 1.00 97.38 260 THR A N 1
ATOM 2065 C CA . THR A 1 260 ? -2.710 9.004 27.866 1.00 97.38 260 THR A CA 1
ATOM 2066 C C . THR A 1 260 ? -1.376 8.855 27.141 1.00 97.38 260 THR A C 1
ATOM 2068 O O . THR A 1 260 ? -0.432 9.587 27.437 1.00 97.38 260 THR A O 1
ATOM 2071 N N . GLY A 1 261 ? -1.271 7.913 26.202 1.00 96.12 261 GLY A N 1
ATOM 2072 C CA . GLY A 1 261 ? -0.030 7.619 25.499 1.00 96.12 261 GLY A CA 1
ATOM 2073 C C . GLY A 1 261 ? -0.054 6.290 24.751 1.00 96.12 261 GLY A C 1
ATOM 2074 O O . GLY A 1 261 ? -1.102 5.700 24.488 1.00 96.12 261 GLY A O 1
ATOM 2075 N N . TYR A 1 262 ? 1.140 5.820 24.383 1.00 95.00 262 TYR A N 1
ATOM 2076 C CA . TYR A 1 262 ? 1.317 4.581 23.632 1.00 95.00 262 TYR A CA 1
ATOM 2077 C C . TYR A 1 262 ? 0.804 3.372 24.417 1.00 95.00 262 TYR A C 1
ATOM 2079 O O . TYR A 1 262 ? 1.449 2.926 25.367 1.00 95.00 262 TYR A O 1
ATOM 2087 N N . LEU A 1 263 ? -0.342 2.831 23.989 1.00 94.50 263 LEU A N 1
ATOM 2088 C CA . LEU A 1 263 ? -1.031 1.735 24.671 1.00 94.50 263 LEU A CA 1
ATOM 2089 C C . LEU A 1 263 ? -1.219 2.022 26.171 1.00 94.50 263 LEU A C 1
ATOM 2091 O O . LEU A 1 263 ? -1.069 1.117 26.989 1.00 94.50 263 LEU A O 1
ATOM 2095 N N . THR A 1 264 ? -1.495 3.273 26.541 1.00 96.75 264 THR A N 1
ATOM 2096 C CA . THR A 1 264 ? -1.814 3.646 27.923 1.00 96.75 264 THR A CA 1
ATOM 2097 C C . THR A 1 264 ? -3.092 4.455 27.987 1.00 96.75 264 THR A C 1
ATOM 2099 O O . THR A 1 264 ? -3.343 5.306 27.137 1.00 96.75 264 THR A O 1
ATOM 2102 N N . GLY A 1 265 ? -3.882 4.227 29.028 1.00 97.38 265 GLY A N 1
ATOM 2103 C CA . GLY A 1 265 ? -5.099 4.984 29.284 1.00 97.38 265 GLY A CA 1
ATOM 2104 C C . GLY A 1 265 ? -5.389 5.104 30.769 1.00 97.38 265 GLY A C 1
ATOM 2105 O O . GLY A 1 265 ? -4.704 4.518 31.609 1.00 97.38 265 GLY A O 1
ATOM 2106 N N . LYS A 1 266 ? -6.403 5.887 31.106 1.00 97.56 266 LYS A N 1
ATOM 2107 C CA . LYS A 1 266 ? -6.935 6.003 32.464 1.00 97.56 266 LYS A CA 1
ATOM 2108 C C . LYS A 1 266 ? -8.427 6.278 32.401 1.00 97.56 266 LYS A C 1
ATOM 2110 O O . LYS A 1 266 ? -8.911 6.826 31.419 1.00 97.56 266 LYS A O 1
ATOM 2115 N N . ASP A 1 267 ? -9.114 5.971 33.482 1.00 97.94 267 ASP A N 1
ATOM 2116 C CA . ASP A 1 267 ? -10.453 6.466 33.764 1.00 97.94 267 ASP A CA 1
ATOM 2117 C C . ASP A 1 267 ? -10.504 6.996 35.207 1.00 97.94 267 ASP A C 1
ATOM 2119 O O . ASP A 1 267 ? -9.474 7.123 35.880 1.00 97.94 267 ASP A O 1
ATOM 2123 N N . LYS A 1 268 ? -11.698 7.333 35.703 1.00 97.06 268 LYS A N 1
ATOM 2124 C CA . LYS A 1 268 ? -11.862 7.834 37.077 1.00 97.06 268 LYS A CA 1
ATOM 2125 C C . LYS A 1 268 ? -11.466 6.823 38.171 1.00 97.06 268 LYS A C 1
ATOM 2127 O O . LYS A 1 268 ? -11.231 7.233 39.305 1.00 97.06 268 LYS A O 1
ATOM 2132 N N . ASN A 1 269 ? -11.406 5.529 37.857 1.00 96.12 269 ASN A N 1
ATOM 2133 C CA . ASN A 1 269 ? -11.200 4.430 38.802 1.00 96.12 269 ASN A CA 1
ATOM 2134 C C . ASN A 1 269 ? -9.788 3.818 38.729 1.00 96.12 269 ASN A C 1
ATOM 2136 O O . ASN A 1 269 ? -9.322 3.248 39.717 1.00 96.12 269 ASN A O 1
ATOM 2140 N N . ALA A 1 270 ? -9.135 3.849 37.566 1.00 96.88 270 ALA A N 1
ATOM 2141 C CA . ALA A 1 270 ? -7.895 3.116 37.326 1.00 96.88 270 ALA A CA 1
ATOM 2142 C C . ALA A 1 270 ? -7.045 3.693 36.185 1.00 96.88 270 ALA A C 1
ATOM 2144 O O . ALA A 1 270 ? -7.482 4.514 35.379 1.00 96.88 270 ALA A O 1
ATOM 2145 N N . THR A 1 271 ? -5.814 3.195 36.099 1.00 97.12 271 THR A N 1
ATOM 2146 C CA . THR A 1 271 ? -4.921 3.342 34.947 1.00 97.12 271 THR A CA 1
ATOM 2147 C C . THR A 1 271 ? -4.762 2.010 34.218 1.00 97.12 271 THR A C 1
ATOM 2149 O O . THR A 1 271 ? -4.923 0.937 34.804 1.00 97.12 271 THR A O 1
ATOM 2152 N N . TYR A 1 272 ? -4.440 2.077 32.928 1.00 96.44 272 TYR A N 1
ATOM 2153 C CA . TYR A 1 272 ? -4.331 0.924 32.043 1.00 96.44 272 TYR A CA 1
ATOM 2154 C C . TYR A 1 272 ? -3.023 0.980 31.255 1.00 96.44 272 TYR A C 1
ATOM 2156 O O . TYR A 1 272 ? -2.713 1.992 30.627 1.00 96.44 272 TYR A O 1
ATOM 2164 N N . GLN A 1 273 ? -2.281 -0.127 31.258 1.00 95.19 273 GLN A N 1
ATOM 2165 C CA . GLN A 1 273 ? -1.156 -0.373 30.357 1.00 95.19 273 GLN A CA 1
ATOM 2166 C C . GLN A 1 273 ? -1.531 -1.533 29.438 1.00 95.19 273 GLN A C 1
ATOM 2168 O O . GLN A 1 273 ? -1.597 -2.688 29.865 1.00 95.19 273 GLN A O 1
ATOM 2173 N N . SER A 1 274 ? -1.760 -1.237 28.161 1.00 91.56 274 SER A N 1
ATOM 2174 C CA . SER A 1 274 ? -2.399 -2.138 27.208 1.00 91.56 274 SER A CA 1
ATOM 2175 C C . SER A 1 274 ? -3.749 -2.601 27.777 1.00 91.56 274 SER A C 1
ATOM 2177 O O . SER A 1 274 ? -4.645 -1.778 27.959 1.00 91.56 274 SER A O 1
ATOM 2179 N N . ARG A 1 275 ? -3.879 -3.890 28.088 1.00 89.00 275 ARG A N 1
ATOM 2180 C CA . ARG A 1 275 ? -5.062 -4.524 28.687 1.00 89.00 275 ARG A CA 1
ATOM 2181 C C . ARG A 1 275 ? -4.945 -4.757 30.200 1.00 89.00 275 ARG A C 1
ATOM 2183 O O . ARG A 1 275 ? -5.879 -5.251 30.821 1.00 89.00 275 ARG A O 1
ATOM 2190 N N . ASN A 1 276 ? -3.818 -4.387 30.811 1.00 90.69 276 ASN A N 1
ATOM 2191 C CA . ASN A 1 276 ? -3.592 -4.556 32.246 1.00 90.69 276 ASN A CA 1
ATOM 2192 C C . ASN A 1 276 ? -4.097 -3.336 33.021 1.00 90.69 276 ASN A C 1
ATOM 2194 O O . ASN A 1 276 ? -3.680 -2.215 32.731 1.00 90.69 276 ASN A O 1
ATOM 2198 N N . ARG A 1 277 ? -4.947 -3.570 34.026 1.00 92.75 277 ARG A N 1
ATOM 2199 C CA . ARG A 1 277 ? -5.540 -2.549 34.900 1.00 92.75 277 ARG A CA 1
ATOM 2200 C C . ARG A 1 277 ? -4.758 -2.408 36.209 1.00 92.75 277 ARG A C 1
ATOM 2202 O O . ARG A 1 277 ? -4.461 -3.407 36.859 1.00 92.75 277 ARG A O 1
ATOM 2209 N N . SER A 1 278 ? -4.535 -1.170 36.634 1.00 92.94 278 SER A N 1
ATOM 2210 C CA . SER A 1 278 ? -3.977 -0.797 37.936 1.00 92.94 278 SER A CA 1
ATOM 2211 C C . SER A 1 278 ? -4.931 0.184 38.614 1.00 92.94 278 SER A C 1
ATOM 2213 O O . SER A 1 278 ? -5.130 1.290 38.115 1.00 92.94 278 SER A O 1
ATOM 2215 N N . ALA A 1 279 ? -5.560 -0.227 39.718 1.00 87.25 279 ALA A N 1
ATOM 2216 C CA . ALA A 1 279 ? -6.469 0.640 40.470 1.00 87.25 279 ALA A CA 1
ATOM 2217 C C . ALA A 1 279 ? -5.720 1.846 41.061 1.00 87.25 279 ALA A C 1
ATOM 2219 O O . ALA A 1 279 ? -4.558 1.710 41.454 1.00 87.25 279 ALA A O 1
ATOM 2220 N N . ASN A 1 280 ? -6.395 2.996 41.096 1.00 75.81 280 ASN A N 1
ATOM 2221 C CA . ASN A 1 280 ? -5.885 4.220 41.719 1.00 75.81 280 ASN A CA 1
ATOM 2222 C C . ASN A 1 280 ? -5.964 4.167 43.250 1.00 75.81 280 ASN A C 1
ATOM 2224 O O . ASN A 1 280 ? -6.875 3.483 43.775 1.00 75.81 280 ASN A O 1
#

Organism: NCBI:txid2771354

Sequence (280 aa):
MKILFRKLVAYSPLAAIAALLFGCSESARSGYRIEDGEVVLYTGFPANRSVVKEANVATFKAINKVYSKDEKQVFYRGQPIAKADPATFEYLAGDYSKDRANGYFQEKRISTDGHHFDIVPNPAETSSNVTAEGIAYARDSRYVYRSTEIVKGADPATFKVVPMFNGNYLTHDRRYIYFHDRPIEGANGQSFRKIAELTFTDGRSVWGLELGKDTYWNRMTDVDITSLKSAGSYYALDKNHVYLGNDQLPDADPDTFEETGYLTGKDKNATYQSRNRSAN

pLDDT: mean 90.58, std 15.53, rang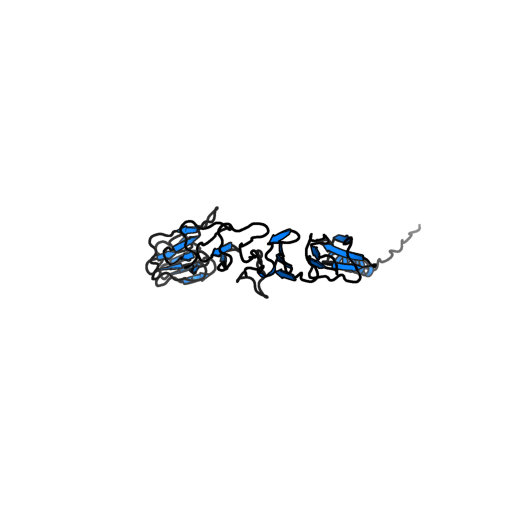e [32.22, 98.88]

Secondary structure (DSSP, 8-state):
----PPP-----THHHHHHHHHHHHHHT--EEEEETTEEEEEETTTTEEEE-TT--TTT-EE-SSSEEE-SS-EEETTEE-TT--TTT-EEEETTEEE-SS-EEETTEEEES-GGG-EEEP-TT-BTTB--SS-S-EEE-SS-EEETTEE-TT--TTT-EEEE-GGG-EEEE-SS-EEETTEEPTT--STT-EEEETTEEE-SS-EEEEE-SSS-EEEEPSS--TTT-EESSSSEEE-SS-EEETTEE-TT--TTT-EEEETTEEE-SSEEEETTEEEE-

Solvent-accessible surface area (backbone atoms only — not comparable to full-atom values): 15702 Å² total; per-residue (Å²): 145,83,88,79,87,77,82,79,79,80,79,67,67,68,63,60,56,52,55,55,56,56,54,53,56,58,33,65,38,68,19,65,49,79,56,97,88,36,41,32,36,25,46,70,81,67,31,42,82,44,74,29,72,93,63,49,63,93,56,52,42,73,74,49,68,49,38,32,30,24,88,79,38,24,26,41,76,61,39,77,26,81,90,47,48,37,90,55,52,43,80,73,54,74,55,35,32,30,20,68,54,29,17,26,37,67,62,42,78,72,40,81,44,11,77,54,42,44,74,44,70,40,82,72,53,48,102,91,35,83,50,94,73,53,50,54,35,33,28,30,89,74,41,25,30,46,71,89,42,71,38,75,89,48,46,36,95,54,52,45,59,41,82,34,57,93,84,39,52,39,35,30,14,69,64,36,29,24,51,90,73,36,68,45,87,92,45,38,18,66,46,57,42,81,47,22,47,29,26,33,30,35,80,83,52,40,34,7,33,41,88,64,98,66,78,51,78,40,79,53,74,96,69,50,73,89,56,53,38,53,38,57,62,49,27,31,29,23,85,79,39,27,28,51,28,53,44,71,41,84,92,45,48,46,91,54,50,42,54,77,54,91,57,26,32,35,33,91,65,30,38,29,56,67,82,47,78,45,76,113

Mean predicted aligned error: 7.58 Å

Nearest PDB structures (foldseek):
  8vl4-assembly1_A  TM=3.151E-01  e=5.909E+00  synthetic construct
  7q3d-assembly1_C  TM=3.053E-01  e=5.909E+00  Homo sapiens
  5ty7-assembly1_A  TM=2.548E-01  e=7.710E+00  Staphylococcus aureus subsp. aureus COL

Foldseek 3Di:
DDDDDDDDDPDDCVVVVVVVVVQVVQQPDFAWDQDPNFIWGWDDGRTDIDTLPPDDSVQKDTPDRAWIDGCPFIGGNSHTQPPAHRVQWDDADDQWIAGCQFIDRGSDTQGRQRVFKHFADDPQDDPVDAAPCHGQWIDGCPFIDGRNDTLPPDHRVAWHWAQAPPRFIWIAGQAAIDGPSHGDPPAGRNQWDDAASAWIHSLPFIWFWDDDPDTDIDTAPPAPPVQWHHQPHQWIDGCPFIDGGNDTQPPDHPVAWHAPDDLWIDGPFFIGRNNDTDGD